Protein AF-A0A507CAF6-F1 (afdb_monomer)

Structure (mmCIF, N/CA/C/O backbone):
data_AF-A0A507CAF6-F1
#
_entry.id   AF-A0A507CAF6-F1
#
loop_
_atom_site.group_PDB
_atom_site.id
_atom_site.type_symbol
_atom_site.label_atom_id
_atom_site.label_alt_id
_atom_site.label_comp_id
_atom_site.label_asym_id
_atom_site.label_entity_id
_atom_site.label_seq_id
_atom_site.pdbx_PDB_ins_code
_atom_site.Cartn_x
_atom_site.Cartn_y
_atom_site.Cartn_z
_atom_site.occupancy
_atom_site.B_iso_or_equiv
_atom_site.auth_seq_id
_atom_site.auth_comp_id
_atom_site.auth_asym_id
_atom_site.auth_atom_id
_atom_site.pdbx_PDB_model_num
ATOM 1 N N . MET A 1 1 ? 10.844 -39.009 -14.059 1.00 40.28 1 MET A N 1
ATOM 2 C CA . MET A 1 1 ? 11.503 -38.303 -12.939 1.00 40.28 1 MET A CA 1
ATOM 3 C C . MET A 1 1 ? 10.416 -37.692 -12.076 1.00 40.28 1 MET A C 1
ATOM 5 O O . MET A 1 1 ? 9.742 -36.776 -12.523 1.00 40.28 1 MET A O 1
ATOM 9 N N . ALA A 1 2 ? 10.172 -38.298 -10.915 1.00 35.31 2 ALA A N 1
ATOM 10 C CA . ALA A 1 2 ? 9.133 -37.914 -9.968 1.00 35.31 2 ALA A CA 1
ATOM 11 C C . ALA A 1 2 ? 9.710 -36.902 -8.969 1.00 35.31 2 ALA A C 1
ATOM 13 O O . ALA A 1 2 ? 10.738 -37.180 -8.356 1.00 35.31 2 ALA A O 1
ATOM 14 N N . ILE A 1 3 ? 9.074 -35.739 -8.824 1.00 44.19 3 ILE A N 1
ATOM 15 C CA . ILE A 1 3 ? 9.414 -34.770 -7.777 1.00 44.19 3 ILE A CA 1
ATOM 16 C C . ILE A 1 3 ? 8.407 -34.972 -6.652 1.00 44.19 3 ILE A C 1
ATOM 18 O O . ILE A 1 3 ? 7.213 -34.723 -6.810 1.00 44.19 3 ILE A O 1
ATOM 22 N N . ASN A 1 4 ? 8.919 -35.508 -5.547 1.00 42.78 4 ASN A N 1
ATOM 23 C CA . ASN A 1 4 ? 8.165 -35.807 -4.348 1.00 42.78 4 ASN A CA 1
ATOM 24 C C . ASN A 1 4 ? 7.773 -34.536 -3.591 1.00 42.78 4 ASN A C 1
ATOM 26 O O . ASN A 1 4 ? 8.526 -33.574 -3.455 1.00 42.78 4 ASN A O 1
ATOM 30 N N . ARG A 1 5 ? 6.546 -34.634 -3.099 1.00 45.38 5 ARG A N 1
ATOM 31 C CA . ARG A 1 5 ? 5.730 -33.749 -2.283 1.00 45.38 5 ARG A CA 1
ATOM 32 C C . ARG A 1 5 ? 6.278 -33.717 -0.849 1.00 45.38 5 ARG A C 1
ATOM 34 O O . ARG A 1 5 ? 6.337 -34.759 -0.206 1.00 45.38 5 ARG A O 1
ATOM 41 N N . LEU A 1 6 ? 6.673 -32.542 -0.358 1.00 42.84 6 LEU A N 1
ATOM 42 C CA . LEU A 1 6 ? 6.903 -32.281 1.068 1.00 42.84 6 LEU A CA 1
ATOM 43 C C . LEU A 1 6 ? 5.745 -31.415 1.574 1.00 42.84 6 LEU A C 1
ATOM 45 O O . LEU A 1 6 ? 5.779 -30.192 1.489 1.00 42.84 6 LEU A O 1
ATOM 49 N N . GLU A 1 7 ? 4.687 -32.079 2.038 1.00 46.19 7 GLU A N 1
ATOM 50 C CA . GLU A 1 7 ? 3.691 -31.487 2.932 1.00 46.19 7 GLU A CA 1
ATOM 51 C C . GLU A 1 7 ? 4.257 -31.580 4.355 1.00 46.19 7 GLU A C 1
ATOM 53 O O . GLU A 1 7 ? 4.262 -32.649 4.959 1.00 46.19 7 GLU A O 1
ATOM 58 N N . GLU A 1 8 ? 4.780 -30.473 4.885 1.00 50.91 8 GLU A N 1
ATOM 59 C CA . GLU A 1 8 ? 5.039 -30.351 6.321 1.00 50.91 8 GLU A CA 1
ATOM 60 C C . GLU A 1 8 ? 3.724 -30.010 7.038 1.00 50.91 8 GLU A C 1
ATOM 62 O O . GLU A 1 8 ? 3.178 -28.912 6.908 1.00 50.91 8 GLU A O 1
ATOM 67 N N . GLU A 1 9 ? 3.211 -30.973 7.807 1.00 42.31 9 GLU A N 1
ATOM 68 C CA . GLU A 1 9 ? 2.102 -30.792 8.744 1.00 42.31 9 GLU A CA 1
ATOM 69 C C . GLU A 1 9 ? 2.456 -29.749 9.816 1.00 42.31 9 GLU A C 1
ATOM 71 O O . GLU A 1 9 ? 3.197 -30.008 10.768 1.00 42.31 9 GLU A O 1
ATOM 76 N N . HIS A 1 10 ? 1.855 -28.565 9.719 1.00 47.62 10 HIS A N 1
ATOM 77 C CA . HIS A 1 10 ? 1.866 -27.581 10.795 1.00 47.62 10 HIS A CA 1
ATOM 78 C C . HIS A 1 10 ? 0.728 -27.881 11.782 1.00 47.62 10 HIS A C 1
ATOM 80 O O . HIS A 1 10 ? -0.410 -27.442 11.627 1.00 47.62 10 HIS A O 1
ATOM 86 N N . LYS A 1 11 ? 1.042 -28.666 12.816 1.00 45.09 11 LYS A N 1
ATOM 87 C CA . LYS A 1 11 ? 0.130 -28.987 13.922 1.00 45.09 11 LYS A CA 1
ATOM 88 C C . LYS A 1 11 ? -0.044 -27.750 14.825 1.00 45.09 11 LYS A C 1
ATOM 90 O O . LYS A 1 11 ? 0.945 -27.299 15.411 1.00 45.09 11 LYS A O 1
ATOM 95 N N . PRO A 1 12 ? -1.253 -27.181 14.996 1.00 40.31 12 PRO A N 1
ATOM 96 C CA . PRO A 1 12 ? -1.435 -26.033 15.877 1.00 40.31 12 PRO A CA 1
ATOM 97 C C . PRO A 1 12 ? -1.251 -26.456 17.340 1.00 40.31 12 PRO A C 1
ATOM 99 O O . PRO A 1 12 ? -1.964 -27.316 17.859 1.00 40.31 12 PRO A O 1
ATOM 102 N N . LYS A 1 13 ? -0.282 -25.835 18.024 1.00 47.97 13 LYS A N 1
ATOM 103 C CA . LYS A 1 13 ? -0.142 -25.917 19.484 1.00 47.97 13 LYS A CA 1
ATOM 104 C C . LYS A 1 13 ? -1.396 -25.325 20.128 1.00 47.97 13 LYS A C 1
ATOM 106 O O . LYS A 1 13 ? -1.677 -24.140 19.962 1.00 47.97 13 LYS A O 1
ATOM 111 N N . ALA A 1 14 ? -2.123 -26.145 20.882 1.00 37.81 14 ALA A N 1
ATOM 112 C CA . ALA A 1 14 ? -3.210 -25.691 21.735 1.00 37.81 14 ALA A CA 1
ATOM 113 C C . ALA A 1 14 ? -2.674 -24.654 22.737 1.00 37.81 14 ALA A C 1
ATOM 115 O O . ALA A 1 14 ? -1.811 -24.959 23.562 1.00 37.81 14 ALA A O 1
ATOM 116 N N . LEU A 1 15 ? -3.167 -23.416 22.642 1.00 40.19 15 LEU A N 1
ATOM 117 C CA . LEU A 1 15 ? -2.910 -22.378 23.633 1.00 40.19 15 LEU A CA 1
ATOM 118 C C . LEU A 1 15 ? -3.769 -22.667 24.866 1.00 40.19 15 LEU A C 1
ATOM 120 O O . LEU A 1 15 ? -4.955 -22.338 24.919 1.00 40.19 15 LEU A O 1
ATOM 124 N N . THR A 1 16 ? -3.159 -23.285 25.871 1.00 41.06 16 THR A N 1
ATOM 125 C CA . THR A 1 16 ? -3.715 -23.370 27.220 1.00 41.06 16 THR A CA 1
ATOM 126 C C . THR A 1 16 ? -3.755 -21.956 27.800 1.00 41.06 16 THR A C 1
ATOM 128 O O . THR A 1 16 ? -2.720 -21.390 28.151 1.00 41.06 16 THR A O 1
ATOM 131 N N . LEU A 1 17 ? -4.940 -21.343 27.851 1.00 38.78 17 LEU A N 1
ATOM 132 C CA . LEU A 1 17 ? -5.122 -20.034 28.479 1.00 38.78 17 LEU A CA 1
ATOM 133 C C . LEU A 1 17 ? -4.801 -20.135 29.981 1.00 38.78 17 LEU A C 1
ATOM 135 O O . LEU A 1 17 ? -5.339 -21.019 30.656 1.00 38.78 17 LEU A O 1
ATOM 139 N N . PRO A 1 18 ? -3.970 -19.237 30.538 1.00 35.50 18 PRO A N 1
ATOM 140 C CA . PRO A 1 18 ? -3.772 -19.178 31.973 1.00 35.50 18 PRO A CA 1
ATOM 141 C C . PRO A 1 18 ? -5.088 -18.766 32.637 1.00 35.50 18 PRO A C 1
ATOM 143 O O . PRO A 1 18 ? -5.685 -17.736 32.320 1.00 35.50 18 PRO A O 1
ATOM 146 N N . ARG A 1 19 ? -5.540 -19.593 33.580 1.00 37.22 19 ARG A N 1
ATOM 147 C CA . ARG A 1 19 ? -6.661 -19.316 34.479 1.00 37.22 19 ARG A CA 1
ATOM 148 C C . ARG A 1 19 ? -6.300 -18.094 35.332 1.00 37.22 19 ARG A C 1
ATOM 150 O O . ARG A 1 19 ? -5.642 -18.235 36.360 1.00 37.22 19 ARG A O 1
ATOM 157 N N . GLN A 1 20 ? -6.696 -16.897 34.897 1.00 37.97 20 GLN A N 1
ATOM 158 C CA . GLN A 1 20 ? -6.547 -15.670 35.682 1.00 37.97 20 GLN A CA 1
ATOM 159 C C . GLN A 1 20 ? -7.410 -15.777 36.945 1.00 37.97 20 GLN A C 1
ATOM 161 O O . GLN A 1 20 ? -8.635 -15.657 36.905 1.00 37.97 20 GLN A O 1
ATOM 166 N N . ARG A 1 21 ? -6.756 -16.032 38.084 1.00 35.97 21 ARG A N 1
ATOM 167 C CA . ARG A 1 21 ? -7.338 -15.795 39.406 1.00 35.97 21 ARG A CA 1
ATOM 168 C C . ARG A 1 21 ? -7.521 -14.288 39.568 1.00 35.97 21 ARG A C 1
ATOM 170 O O . ARG A 1 21 ? -6.547 -13.542 39.584 1.00 35.97 21 ARG A O 1
ATOM 177 N N . TYR A 1 22 ? -8.772 -13.866 39.705 1.00 36.94 22 TYR A N 1
ATOM 178 C CA . TYR A 1 22 ? -9.125 -12.569 40.267 1.00 36.94 22 TYR A CA 1
ATOM 179 C C . TYR A 1 22 ? -8.559 -12.491 41.692 1.00 36.94 22 TYR A C 1
ATOM 181 O O . TYR A 1 22 ? -9.096 -13.120 42.599 1.00 36.94 22 TYR A O 1
ATOM 189 N N . ASN A 1 23 ? -7.480 -11.732 41.889 1.00 38.50 23 ASN A N 1
ATOM 190 C CA . ASN A 1 23 ? -7.088 -11.270 43.217 1.00 38.50 23 ASN A CA 1
ATOM 191 C C . ASN A 1 23 ? -7.717 -9.896 43.434 1.00 38.50 23 ASN A C 1
ATOM 193 O O . ASN A 1 23 ? -7.299 -8.896 42.851 1.00 38.50 23 ASN A O 1
ATOM 197 N N . ALA A 1 24 ? -8.763 -9.875 44.254 1.00 37.88 24 ALA A N 1
ATOM 198 C CA . ALA A 1 24 ? -9.327 -8.659 44.799 1.00 37.88 24 ALA A CA 1
ATOM 199 C C . ALA A 1 24 ? -8.454 -8.177 45.968 1.00 37.88 24 ALA A C 1
ATOM 201 O O . ALA A 1 24 ? -8.233 -8.917 46.920 1.00 37.88 24 ALA A O 1
ATOM 202 N N . GLY A 1 25 ? -8.020 -6.918 45.895 1.00 38.62 25 GLY A N 1
ATOM 203 C CA . GLY A 1 25 ? -7.546 -6.140 47.039 1.00 38.62 25 GLY A CA 1
ATOM 204 C C . GLY A 1 25 ? -6.039 -6.189 47.299 1.00 38.62 25 GLY A C 1
ATOM 205 O O . GLY A 1 25 ? -5.490 -7.220 47.654 1.00 38.62 25 GLY A O 1
ATOM 206 N N . GLN A 1 26 ? -5.381 -5.033 47.224 1.00 32.97 26 GLN A N 1
ATOM 207 C CA . GLN A 1 26 ? -5.075 -4.237 48.418 1.00 32.97 26 GLN A CA 1
ATOM 208 C C . GLN A 1 26 ? -4.394 -2.925 48.005 1.00 32.97 26 GLN A C 1
ATOM 210 O O . GLN A 1 26 ? -3.435 -2.904 47.239 1.00 32.97 26 GLN A O 1
ATOM 215 N N . ASN A 1 27 ? -4.946 -1.825 48.515 1.00 44.44 27 ASN A N 1
ATOM 216 C CA . ASN A 1 27 ? -4.329 -0.508 48.516 1.00 44.44 27 ASN A CA 1
ATOM 217 C C . ASN A 1 27 ? -3.133 -0.519 49.474 1.00 44.44 27 ASN A C 1
ATOM 219 O O . ASN A 1 27 ? -3.275 -0.958 50.615 1.00 44.44 27 ASN A O 1
ATOM 223 N N . SER A 1 28 ? -2.006 0.050 49.061 1.00 43.22 28 SER A N 1
ATOM 224 C CA . SER A 1 28 ? -0.960 0.501 49.976 1.00 43.22 28 SER A CA 1
ATOM 225 C C . SER A 1 28 ? -0.222 1.707 49.400 1.00 43.22 28 SER A C 1
ATOM 227 O O . SER A 1 28 ? -0.226 1.979 48.201 1.00 43.22 28 SER A O 1
ATOM 229 N N . ALA A 1 29 ? 0.269 2.494 50.346 1.00 38.19 29 ALA A N 1
ATOM 230 C CA . ALA A 1 29 ? 0.518 3.916 50.297 1.00 38.19 29 ALA A CA 1
ATOM 231 C C . ALA A 1 29 ? 1.797 4.351 49.557 1.00 38.19 29 ALA A C 1
ATOM 233 O O . ALA A 1 29 ? 2.719 3.580 49.316 1.00 38.19 29 ALA A O 1
ATOM 234 N N . SER A 1 30 ? 1.782 5.651 49.257 1.00 44.28 30 SER A N 1
ATOM 235 C CA . SER A 1 30 ? 2.864 6.601 48.975 1.00 44.28 30 SER A CA 1
ATOM 236 C C . SER A 1 30 ? 4.301 6.215 49.349 1.00 44.28 30 SER A C 1
ATOM 238 O O . SER A 1 30 ? 4.571 5.901 50.506 1.00 44.28 30 SER A O 1
ATOM 240 N N . VAL A 1 31 ? 5.233 6.485 48.427 1.00 48.91 31 VAL A N 1
ATOM 241 C CA . VAL A 1 31 ? 6.562 7.031 48.749 1.00 48.91 31 VAL A CA 1
ATOM 242 C C . VAL A 1 31 ? 6.913 8.095 47.702 1.00 48.91 31 VAL A C 1
ATOM 244 O O . VAL A 1 31 ? 7.002 7.799 46.511 1.00 48.91 31 VAL A O 1
ATOM 247 N N . ASP A 1 32 ? 7.077 9.332 48.169 1.00 45.44 32 ASP A N 1
ATOM 248 C CA . ASP A 1 32 ? 7.644 10.460 47.430 1.00 45.44 32 ASP A CA 1
ATOM 249 C C . ASP A 1 32 ? 9.165 10.312 47.291 1.00 45.44 32 ASP A C 1
ATOM 251 O O . ASP A 1 32 ? 9.845 9.879 48.223 1.00 45.44 32 ASP A O 1
ATOM 255 N N . SER A 1 33 ? 9.729 10.761 46.167 1.00 40.44 33 SER A N 1
ATOM 256 C CA . SER A 1 33 ? 11.111 11.257 46.128 1.00 40.44 33 SER A CA 1
ATOM 257 C C . SER A 1 33 ? 11.333 12.249 44.976 1.00 40.44 33 SER A C 1
ATOM 259 O O . SER A 1 33 ? 10.845 12.010 43.869 1.00 40.44 33 SER A O 1
ATOM 261 N N . PRO A 1 34 ? 12.058 13.363 45.215 1.00 57.31 34 PRO A N 1
ATOM 262 C CA . PRO A 1 34 ? 12.269 14.440 44.252 1.00 57.31 34 PRO A CA 1
ATOM 263 C C . PRO A 1 34 ? 13.655 14.371 43.598 1.00 57.31 34 PRO A C 1
ATOM 265 O O . PRO A 1 34 ? 14.621 13.994 44.252 1.00 57.31 34 PRO A O 1
ATOM 268 N N . THR A 1 35 ? 13.770 14.790 42.332 1.00 37.88 35 THR A N 1
ATOM 269 C CA . THR A 1 35 ? 15.001 15.219 41.605 1.00 37.88 35 THR A CA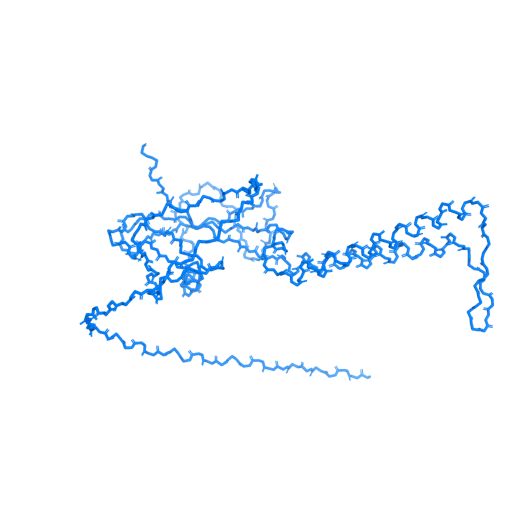 1
ATOM 270 C C . THR A 1 35 ? 14.644 15.314 40.110 1.00 37.88 35 THR A C 1
ATOM 272 O O . THR A 1 35 ? 13.840 14.526 39.636 1.00 37.88 35 THR A O 1
ATOM 275 N N . THR A 1 36 ? 15.107 16.214 39.245 1.00 41.34 36 THR A N 1
ATOM 276 C CA . THR A 1 36 ? 15.933 17.428 39.291 1.00 41.34 36 THR A CA 1
ATOM 277 C C . THR A 1 36 ? 15.629 18.175 37.981 1.00 41.34 36 THR A C 1
ATOM 279 O O . THR A 1 36 ? 15.275 17.571 36.968 1.00 41.34 36 THR A O 1
ATOM 282 N N . LYS A 1 37 ? 15.743 19.506 37.989 1.00 47.84 37 LYS A N 1
ATOM 283 C CA . LYS A 1 37 ? 15.560 20.365 36.807 1.00 47.84 37 LYS A CA 1
ATOM 284 C C . LYS A 1 37 ? 16.697 20.136 35.806 1.00 47.84 37 LYS A C 1
ATOM 286 O O . LYS A 1 37 ? 17.856 20.197 36.199 1.00 47.84 37 LYS A O 1
ATOM 291 N N . SER A 1 38 ? 16.373 20.041 34.519 1.00 47.16 38 SER A N 1
ATOM 292 C CA . SER A 1 38 ? 17.281 20.475 33.455 1.00 47.16 38 SER A CA 1
ATOM 293 C C . SER A 1 38 ? 16.475 21.126 32.332 1.00 47.16 38 SER A C 1
ATOM 295 O O . SER A 1 38 ? 15.604 20.504 31.727 1.00 47.16 38 SER A O 1
ATOM 297 N N . LYS A 1 39 ? 16.705 22.427 32.131 1.00 55.09 39 LYS A N 1
ATOM 298 C CA . LYS A 1 39 ? 16.151 23.221 31.030 1.00 55.09 39 LYS A CA 1
ATOM 299 C C . LYS A 1 39 ? 17.155 23.175 29.882 1.00 55.09 39 LYS A C 1
ATOM 301 O O . LYS A 1 39 ? 18.251 23.707 30.021 1.00 55.09 39 LYS A O 1
ATOM 306 N N . THR A 1 40 ? 16.749 22.641 28.738 1.00 48.38 40 THR A N 1
ATOM 307 C CA . THR A 1 40 ? 17.429 22.879 27.462 1.00 48.38 40 THR A CA 1
ATOM 308 C C . THR A 1 40 ? 16.376 23.374 26.486 1.00 48.38 40 THR A C 1
ATOM 310 O O . THR A 1 40 ? 15.469 22.642 26.100 1.00 48.38 40 THR A O 1
ATOM 313 N N . ALA A 1 41 ? 16.439 24.668 26.177 1.00 52.22 41 ALA A N 1
ATOM 314 C CA . ALA A 1 41 ? 15.599 25.295 25.174 1.00 52.22 41 ALA A CA 1
ATOM 315 C C . ALA A 1 41 ? 16.195 24.994 23.795 1.00 52.22 41 ALA A C 1
ATOM 317 O O . ALA A 1 41 ? 17.311 25.415 23.497 1.00 52.22 41 ALA A O 1
ATOM 318 N N . THR A 1 42 ? 15.450 24.277 22.959 1.00 44.47 42 THR A N 1
ATOM 319 C CA . THR A 1 42 ? 15.755 24.122 21.536 1.00 44.47 42 THR A CA 1
ATOM 320 C C . THR A 1 42 ? 14.559 24.634 20.750 1.00 44.47 42 THR A C 1
ATOM 322 O O . THR A 1 42 ? 13.469 24.068 20.789 1.00 44.47 42 THR A O 1
ATOM 325 N N . LEU A 1 43 ? 14.778 25.772 20.098 1.00 62.69 43 LEU A N 1
ATOM 326 C CA . LEU A 1 43 ? 13.863 26.446 19.191 1.00 62.69 43 LEU A CA 1
ATOM 327 C C . LEU A 1 43 ? 13.844 25.660 17.870 1.00 62.69 43 LEU A C 1
ATOM 329 O O . LEU A 1 43 ? 14.883 25.542 17.224 1.00 62.69 43 LEU A O 1
ATOM 333 N N . ALA A 1 44 ? 12.693 25.117 17.466 1.00 47.19 44 ALA A N 1
ATOM 334 C CA . ALA A 1 44 ? 12.544 24.469 16.166 1.00 47.19 44 ALA A CA 1
ATOM 335 C C . ALA A 1 44 ? 11.235 24.867 15.477 1.00 47.19 44 ALA A C 1
ATOM 337 O O . ALA A 1 44 ? 10.168 24.956 16.084 1.00 47.19 44 ALA A O 1
ATOM 338 N N . HIS A 1 45 ? 11.396 25.128 14.183 1.00 44.34 45 HIS A N 1
ATOM 339 C CA . HIS A 1 45 ? 10.426 25.584 13.204 1.00 44.34 45 HIS A CA 1
ATOM 340 C C . HIS A 1 45 ? 9.145 24.741 13.148 1.00 44.34 45 HIS A C 1
ATOM 342 O O . HIS A 1 45 ? 9.165 23.514 13.090 1.00 44.34 45 HIS A O 1
ATOM 348 N N . LYS A 1 46 ? 8.023 25.459 13.083 1.00 49.47 46 LYS A N 1
ATOM 349 C CA . LYS A 1 46 ? 6.656 24.960 12.950 1.00 49.47 46 LYS A CA 1
ATOM 350 C C . LYS A 1 46 ? 6.386 24.607 11.480 1.00 49.47 46 LYS A C 1
ATOM 352 O O . LYS A 1 46 ? 6.075 25.494 10.691 1.00 49.47 46 LYS A O 1
ATOM 357 N N . LEU A 1 47 ? 6.519 23.331 11.111 1.00 47.50 47 LEU A N 1
ATOM 358 C CA . LEU A 1 47 ? 6.009 22.792 9.846 1.00 47.50 47 LEU A CA 1
ATOM 359 C C . LEU A 1 47 ? 4.749 21.967 10.148 1.00 47.50 47 LEU A C 1
ATOM 361 O O . LEU A 1 47 ? 4.792 20.949 10.836 1.00 47.50 47 LEU A O 1
ATOM 365 N N . SER A 1 48 ? 3.615 22.489 9.693 1.00 43.44 48 SER A N 1
ATOM 366 C CA . SER A 1 48 ? 2.254 21.994 9.903 1.00 43.44 48 SER A CA 1
ATOM 367 C C . SER A 1 48 ? 2.080 20.558 9.404 1.00 43.44 48 SER A C 1
ATOM 369 O O . SER A 1 48 ? 2.117 20.306 8.201 1.00 43.44 48 SER A O 1
ATOM 371 N N . THR A 1 49 ? 1.883 19.635 10.345 1.00 39.16 49 THR A N 1
ATOM 372 C CA . THR A 1 49 ? 1.481 18.246 10.100 1.00 39.16 49 THR A CA 1
ATOM 373 C C . THR A 1 49 ? -0.022 18.156 10.356 1.00 39.16 49 THR A C 1
ATOM 375 O O . THR A 1 49 ? -0.467 18.622 11.402 1.00 39.16 49 THR A O 1
ATOM 378 N N . ASP A 1 50 ? -0.784 17.600 9.411 1.00 37.03 50 ASP A N 1
ATOM 379 C CA . ASP A 1 50 ? -2.226 17.341 9.529 1.00 37.03 50 ASP A CA 1
ATOM 380 C C . ASP A 1 50 ? -2.542 16.604 10.844 1.00 37.03 50 ASP A C 1
ATOM 382 O O . ASP A 1 50 ? -2.225 15.421 11.019 1.00 37.03 50 ASP A O 1
ATOM 386 N N . GLU A 1 51 ? -3.147 17.321 11.791 1.00 37.00 51 GLU A N 1
ATOM 387 C CA . GLU A 1 51 ? -3.534 16.798 13.096 1.00 37.00 51 GLU A CA 1
ATOM 388 C C . GLU A 1 51 ? -4.789 15.926 12.949 1.00 37.00 51 GLU A C 1
ATOM 390 O O . GLU A 1 51 ? -5.921 16.402 12.872 1.00 37.00 51 GLU A O 1
ATOM 395 N N . SER A 1 52 ? -4.589 14.605 12.935 1.00 43.16 52 SER A N 1
ATOM 396 C CA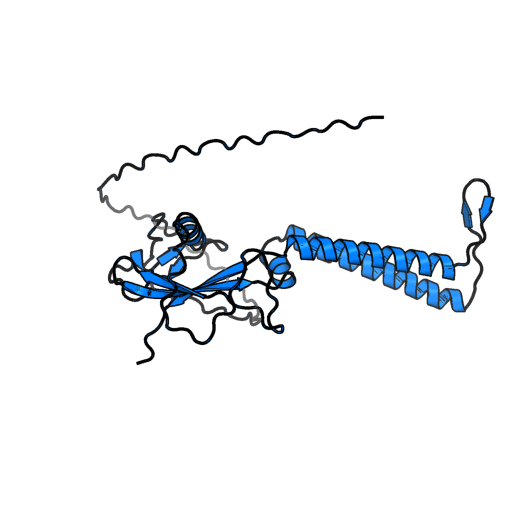 . SER A 1 52 ? -5.627 13.648 13.337 1.00 43.16 52 SER A CA 1
ATOM 397 C C . SER A 1 52 ? -6.199 14.096 14.688 1.00 43.16 52 SER A C 1
ATOM 399 O O . SER A 1 52 ? -5.391 14.412 15.559 1.00 43.16 52 SER A O 1
ATOM 401 N N . PRO A 1 53 ? -7.531 14.084 14.905 1.00 47.00 53 PRO A N 1
ATOM 402 C CA . PRO A 1 53 ? -8.163 14.672 16.084 1.00 47.00 53 PRO A CA 1
ATOM 403 C C . PRO A 1 53 ? -7.524 14.127 17.359 1.00 47.00 53 PRO A C 1
ATOM 405 O O . PRO A 1 53 ? -7.722 12.970 17.741 1.00 47.00 53 PRO A O 1
ATOM 408 N N . THR A 1 54 ? -6.698 14.968 17.971 1.00 46.56 54 THR A N 1
ATOM 409 C CA . THR A 1 54 ? -5.986 14.695 19.208 1.00 46.56 54 THR A CA 1
ATOM 410 C C . THR A 1 54 ? -7.053 14.553 20.279 1.00 46.56 54 THR A C 1
ATOM 412 O O . THR A 1 54 ? -7.822 15.481 20.533 1.00 46.56 54 THR A O 1
ATOM 415 N N . SER A 1 55 ? -7.166 13.355 20.853 1.00 49.16 55 SER A N 1
ATOM 416 C CA . SER A 1 55 ? -8.082 13.084 21.958 1.00 49.16 55 SER A CA 1
ATOM 417 C C . SER A 1 55 ? -7.913 14.170 23.027 1.00 49.16 55 SER A C 1
ATOM 419 O O . SER A 1 55 ? -6.767 14.446 23.397 1.00 49.16 55 SER A O 1
ATOM 421 N N . PRO A 1 56 ? -8.996 14.796 23.526 1.00 50.06 56 PRO A N 1
ATOM 422 C CA . PRO A 1 56 ? -8.882 15.812 24.563 1.00 50.06 56 PRO A CA 1
ATOM 423 C C . PRO A 1 56 ? -8.099 15.227 25.738 1.00 50.06 56 PRO A C 1
ATOM 425 O O . PRO A 1 56 ? -8.380 14.105 26.163 1.00 50.06 56 PRO A O 1
ATOM 428 N N . ALA A 1 57 ? -7.101 15.968 26.224 1.00 48.81 57 ALA A N 1
ATOM 429 C CA . ALA A 1 57 ? -6.272 15.602 27.366 1.00 48.81 57 ALA A CA 1
ATOM 430 C C . ALA A 1 57 ? -7.134 15.564 28.639 1.00 48.81 57 ALA A C 1
ATOM 432 O O . ALA A 1 57 ? -7.167 16.496 29.440 1.00 48.81 57 ALA A O 1
ATOM 433 N N . VAL A 1 58 ? -7.909 14.494 28.799 1.00 53.16 58 VAL A N 1
ATOM 434 C CA . VAL A 1 58 ? -8.661 14.224 30.015 1.00 53.16 58 VAL A CA 1
ATOM 435 C C . VAL A 1 58 ? -7.634 13.745 31.034 1.00 53.16 58 VAL A C 1
ATOM 437 O O . VAL A 1 58 ? -7.125 12.634 30.943 1.00 53.16 58 VAL A O 1
ATOM 440 N N . ASN A 1 59 ? -7.325 14.592 32.015 1.00 56.44 59 ASN A N 1
ATOM 441 C CA . ASN A 1 59 ? -6.348 14.356 33.090 1.00 56.44 59 ASN A CA 1
ATOM 442 C C . ASN A 1 59 ? -6.677 13.165 34.028 1.00 56.44 59 ASN A C 1
ATOM 444 O O . ASN A 1 59 ? -6.060 13.008 35.080 1.00 56.44 59 ASN A O 1
ATOM 448 N N . GLY A 1 60 ? -7.625 12.301 33.662 1.00 64.19 60 GLY A N 1
ATOM 449 C CA . GLY A 1 60 ? -7.857 11.005 34.286 1.00 64.19 60 GLY A CA 1
ATOM 450 C C . GLY A 1 60 ? -7.272 9.912 33.401 1.00 64.19 60 GLY A C 1
ATOM 451 O O . GLY A 1 60 ? -7.770 9.687 32.305 1.00 64.19 60 GLY A O 1
ATOM 452 N N . LYS A 1 61 ? -6.220 9.233 33.875 1.00 71.06 61 LYS A N 1
ATOM 453 C CA . LYS A 1 61 ? -5.582 8.103 33.177 1.00 71.06 61 LYS A CA 1
ATOM 454 C C . LYS A 1 61 ? -6.586 6.955 33.011 1.00 71.06 61 LYS A C 1
ATOM 456 O O . LYS A 1 61 ? -6.664 6.092 33.889 1.00 71.06 61 LYS A O 1
ATOM 461 N N . SER A 1 62 ? -7.346 6.960 31.923 1.00 84.25 62 SER A N 1
ATOM 462 C CA . SER A 1 62 ? -8.220 5.856 31.542 1.00 84.25 62 SER A CA 1
ATOM 463 C C . SER A 1 62 ? -7.406 4.585 31.336 1.00 84.25 62 SER A C 1
ATOM 465 O O . SER A 1 62 ? -6.296 4.633 30.802 1.00 84.25 62 SER A O 1
ATOM 467 N N . ARG A 1 63 ? -7.942 3.448 31.778 1.00 92.75 63 ARG A N 1
ATOM 468 C CA . ARG A 1 63 ? -7.346 2.127 31.534 1.00 92.75 63 ARG A CA 1
ATOM 469 C C . ARG A 1 63 ? -8.113 1.413 30.436 1.00 92.75 63 ARG A C 1
ATOM 471 O O . ARG A 1 63 ? -9.307 1.640 30.276 1.00 92.75 63 ARG A O 1
ATOM 478 N N . CYS A 1 64 ? -7.446 0.520 29.718 1.00 93.12 64 CYS A N 1
ATOM 479 C CA . CYS A 1 64 ? -8.137 -0.420 28.849 1.00 93.12 64 CYS A CA 1
ATOM 480 C C . CYS A 1 64 ? -8.958 -1.395 29.695 1.00 93.12 64 CYS A C 1
ATOM 482 O O . CYS A 1 64 ? -8.397 -2.078 30.547 1.00 93.12 64 CYS A O 1
ATOM 484 N N . TRP A 1 65 ? -10.262 -1.517 29.455 1.00 93.38 65 TRP A N 1
ATOM 485 C CA . TRP A 1 65 ? -11.103 -2.424 30.251 1.00 93.38 65 TRP A CA 1
ATOM 486 C C . TRP A 1 65 ? -10.833 -3.921 30.014 1.00 93.38 65 TRP A C 1
ATOM 488 O O . TRP A 1 65 ? -11.301 -4.749 30.792 1.00 93.38 65 TRP A O 1
ATOM 498 N N . ILE A 1 66 ? -10.090 -4.280 28.958 1.00 93.00 66 ILE A N 1
ATOM 499 C CA . ILE A 1 66 ? -9.744 -5.676 28.645 1.00 93.00 66 ILE A CA 1
ATOM 500 C C . ILE A 1 66 ? -8.465 -6.101 29.376 1.00 93.00 66 ILE A C 1
ATOM 502 O O . ILE A 1 66 ? -8.470 -7.111 30.074 1.00 93.00 66 ILE A O 1
ATOM 506 N N . CYS A 1 67 ? -7.368 -5.351 29.224 1.00 94.31 67 CYS A N 1
ATOM 507 C CA . CYS A 1 67 ? -6.070 -5.704 29.817 1.00 94.31 67 CYS A CA 1
ATOM 508 C C . CYS A 1 67 ? -5.734 -4.929 31.102 1.00 94.31 67 CYS A C 1
ATOM 510 O O . CYS A 1 67 ? -4.752 -5.252 31.760 1.00 94.31 67 CYS A O 1
ATOM 512 N N . TRP A 1 68 ? -6.532 -3.922 31.473 1.00 93.31 68 TRP A N 1
ATOM 513 C CA . TRP A 1 68 ? -6.333 -3.032 32.629 1.00 93.31 68 TRP A CA 1
ATOM 514 C C . TRP A 1 68 ? -5.061 -2.170 32.600 1.00 93.31 68 TRP A C 1
ATOM 516 O O . TRP A 1 68 ? -4.748 -1.484 33.580 1.00 93.31 68 TRP A O 1
ATOM 526 N N . GLU A 1 69 ? -4.358 -2.127 31.468 1.00 92.88 69 GLU A N 1
ATOM 527 C CA . GLU A 1 69 ? -3.164 -1.307 31.275 1.00 92.88 69 GLU A CA 1
ATOM 528 C C . GLU A 1 69 ? -3.515 0.147 30.920 1.00 92.88 69 GLU A C 1
ATOM 530 O O . GLU A 1 69 ? -4.520 0.439 30.267 1.00 92.88 69 GLU A O 1
ATOM 535 N N . LYS A 1 70 ? -2.660 1.076 31.366 1.00 89.69 70 LYS A N 1
ATOM 536 C CA . LYS A 1 70 ? -2.754 2.527 31.093 1.00 89.69 70 LYS A CA 1
ATOM 537 C C . LYS A 1 70 ? -1.855 2.985 29.950 1.00 89.69 70 LYS A C 1
ATOM 539 O O . LYS A 1 70 ? -1.931 4.137 29.540 1.00 89.69 70 LYS A O 1
ATOM 544 N N . GLN A 1 71 ? -0.922 2.138 29.533 1.00 85.75 71 GLN A N 1
ATOM 545 C CA . GLN A 1 71 ? 0.129 2.543 28.620 1.00 85.75 71 GLN A CA 1
ATOM 546 C C . GLN A 1 71 ? -0.426 2.577 27.198 1.00 85.75 71 GLN A C 1
ATOM 548 O O . GLN A 1 71 ? -0.908 1.571 26.682 1.00 85.75 71 GLN A O 1
ATOM 553 N N . GLU A 1 72 ? -0.371 3.744 26.567 1.00 86.75 72 GLU A N 1
ATOM 554 C CA . GLU A 1 72 ? -0.581 3.868 25.130 1.00 86.75 72 GLU A CA 1
ATOM 555 C C . GLU A 1 72 ? 0.760 3.684 24.431 1.00 86.75 72 GLU A C 1
ATOM 557 O O . GLU A 1 72 ? 1.768 4.283 24.813 1.00 86.75 72 GLU A O 1
ATOM 562 N N . SER A 1 73 ? 0.778 2.852 23.396 1.00 86.44 73 SER A N 1
ATOM 563 C CA . SER A 1 73 ? 1.907 2.800 22.470 1.00 86.44 73 SER A CA 1
ATOM 564 C C . SER A 1 73 ? 1.527 3.502 21.170 1.00 86.44 73 SER A C 1
ATOM 566 O O . SER A 1 73 ? 0.349 3.679 20.860 1.00 86.44 73 SER A O 1
ATOM 568 N N . SER A 1 74 ? 2.522 3.881 20.367 1.00 83.06 74 SER A N 1
ATOM 569 C CA . SER A 1 74 ? 2.277 4.494 19.055 1.00 83.06 74 SER A CA 1
ATOM 570 C C . SER A 1 74 ? 1.426 3.610 18.135 1.00 83.06 74 SER A C 1
ATOM 572 O O . SER A 1 74 ? 0.681 4.146 17.314 1.00 83.06 74 SER A O 1
ATOM 574 N N . LYS A 1 75 ? 1.514 2.282 18.306 1.00 80.81 75 LYS A N 1
ATOM 575 C CA . LYS A 1 75 ? 0.758 1.270 17.556 1.00 80.81 75 LYS A CA 1
ATOM 576 C C . LYS A 1 75 ? -0.583 0.913 18.202 1.00 80.81 75 LYS A C 1
ATOM 578 O O . LYS A 1 75 ? -1.546 0.681 17.485 1.00 80.81 75 LYS A O 1
ATOM 583 N N . ASN A 1 76 ? -0.656 0.918 19.531 1.00 86.25 76 ASN A N 1
ATOM 584 C CA . ASN A 1 76 ? -1.826 0.480 20.286 1.00 86.25 76 ASN A CA 1
ATOM 585 C C . ASN A 1 76 ? -2.334 1.614 21.189 1.00 86.25 76 ASN A C 1
ATOM 587 O O . ASN A 1 76 ? -1.933 1.743 22.351 1.00 86.25 76 ASN A O 1
ATOM 591 N N . ARG A 1 77 ? -3.178 2.474 20.613 1.00 88.81 77 ARG A N 1
ATOM 592 C CA . ARG A 1 77 ? -3.782 3.630 21.292 1.00 88.81 77 ARG A CA 1
ATOM 593 C C . ARG A 1 77 ? -5.090 3.236 21.978 1.00 88.81 77 ARG A C 1
ATOM 595 O O . ARG A 1 77 ? -5.779 2.320 21.519 1.00 88.81 77 ARG A O 1
ATOM 602 N N . LEU A 1 78 ? -5.440 3.938 23.055 1.00 91.69 78 LEU A N 1
ATOM 603 C CA . LEU A 1 78 ? -6.752 3.807 23.687 1.00 91.69 78 LEU A CA 1
ATOM 604 C C . LEU A 1 78 ? -7.792 4.521 22.821 1.00 91.69 78 LEU A C 1
ATOM 606 O O . LEU A 1 78 ? -7.676 5.705 22.513 1.00 91.69 78 LEU A O 1
ATOM 610 N N . ILE A 1 79 ? -8.829 3.790 22.434 1.00 89.12 79 ILE A N 1
ATOM 611 C CA . ILE A 1 79 ? -9.983 4.319 21.720 1.00 89.12 79 ILE A CA 1
ATOM 612 C C . ILE A 1 79 ? -11.205 4.295 22.630 1.00 89.12 79 ILE A C 1
ATOM 614 O O . ILE A 1 79 ? -11.382 3.393 23.454 1.00 89.12 79 ILE A O 1
ATOM 618 N N . LYS A 1 80 ? -12.066 5.299 22.476 1.00 87.69 80 LYS A N 1
ATOM 619 C 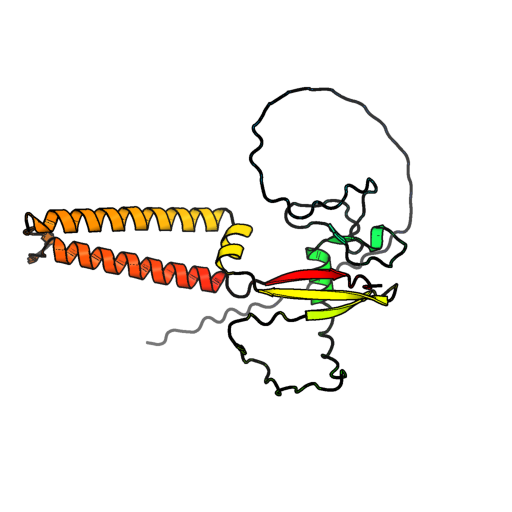CA . LYS A 1 80 ? -13.324 5.378 23.212 1.00 87.69 80 LYS A CA 1
ATOM 620 C C . LYS A 1 80 ? -14.398 4.568 22.481 1.00 87.69 80 LYS A C 1
ATOM 622 O O . LYS A 1 80 ? -14.785 4.933 21.375 1.00 87.69 80 LYS A O 1
ATOM 627 N N . VAL A 1 81 ? -14.880 3.484 23.084 1.00 85.44 81 VAL A N 1
ATOM 628 C CA . VAL A 1 81 ? -15.869 2.571 22.470 1.00 85.44 81 VAL A CA 1
ATOM 629 C C . VAL A 1 81 ? -17.297 2.944 22.836 1.00 85.44 81 VAL A C 1
ATOM 631 O O . VAL A 1 81 ? -18.205 2.786 22.029 1.00 85.44 81 VAL A O 1
ATOM 634 N N . CYS A 1 82 ? -17.503 3.420 24.064 1.00 83.69 82 CYS A N 1
ATOM 635 C CA . CYS A 1 82 ? -18.830 3.660 24.609 1.00 83.69 82 CYS A CA 1
ATOM 636 C C . CYS A 1 82 ? -18.949 5.083 25.156 1.00 83.69 82 CYS A C 1
ATOM 638 O O . CYS A 1 82 ? -18.092 5.547 25.920 1.00 83.69 82 CYS A O 1
ATOM 640 N N . ASN A 1 83 ? -20.032 5.772 24.793 1.00 82.38 83 ASN A N 1
ATOM 641 C CA . ASN A 1 83 ? -20.346 7.084 25.346 1.00 82.38 83 ASN A CA 1
ATOM 642 C C . ASN A 1 83 ? -21.262 6.965 26.569 1.00 82.38 83 ASN A C 1
ATOM 644 O O . ASN A 1 83 ? -21.021 7.675 27.554 1.00 82.38 83 ASN A O 1
ATOM 648 N N . GLY A 1 84 ? -22.221 6.032 26.534 1.00 82.75 84 GLY A N 1
ATOM 649 C CA . GLY A 1 84 ? -23.252 5.850 27.560 1.00 82.75 84 GLY A CA 1
ATOM 650 C C . GLY A 1 84 ? -22.804 5.245 28.897 1.00 82.75 84 GLY A C 1
ATOM 651 O O . GLY A 1 84 ? -23.439 5.508 29.916 1.00 82.75 84 GLY A O 1
ATOM 652 N N . CYS A 1 85 ? -21.714 4.470 28.957 1.00 86.00 85 CYS A N 1
ATOM 653 C CA . CYS A 1 85 ? -21.244 3.893 30.226 1.00 86.00 85 CYS A CA 1
ATOM 654 C C . CYS A 1 85 ? -20.937 4.992 31.258 1.00 86.00 85 CYS A C 1
ATOM 656 O O . CYS A 1 85 ? -20.357 6.019 30.916 1.00 86.00 85 CYS A O 1
ATOM 658 N N . LYS A 1 86 ? -21.286 4.793 32.535 1.00 88.19 86 LYS A N 1
ATOM 659 C CA . LYS A 1 86 ? -20.958 5.760 33.601 1.00 88.19 86 LYS A CA 1
ATOM 660 C C . LYS A 1 86 ? -19.492 5.653 34.036 1.00 88.19 86 LYS A C 1
ATOM 662 O O . LYS A 1 86 ? -18.836 6.673 34.225 1.00 88.19 86 LYS A O 1
ATOM 667 N N . ASP A 1 87 ? -18.974 4.429 34.122 1.00 87.00 87 ASP A N 1
ATOM 668 C CA . ASP A 1 87 ? -17.590 4.156 34.517 1.00 87.00 87 ASP A CA 1
ATOM 669 C C . ASP A 1 87 ? -16.610 4.596 33.425 1.00 87.00 87 ASP A C 1
ATOM 671 O O . ASP A 1 87 ? -16.718 4.166 32.275 1.00 87.00 87 ASP A O 1
ATOM 675 N N . VAL A 1 88 ? -15.639 5.441 33.792 1.00 87.25 88 VAL A N 1
ATOM 676 C CA . VAL A 1 88 ? -14.651 6.003 32.856 1.00 87.25 88 VAL A CA 1
ATOM 677 C C . VAL A 1 88 ? -13.779 4.908 32.248 1.00 87.25 88 VAL A C 1
ATOM 679 O O . VAL A 1 88 ? -13.617 4.892 31.034 1.00 87.25 88 VAL A O 1
ATOM 682 N N . ASP A 1 89 ? -13.286 3.961 33.048 1.00 86.69 89 ASP A N 1
ATOM 683 C CA . ASP A 1 89 ? -12.392 2.893 32.573 1.00 86.69 89 ASP A CA 1
ATOM 684 C C . ASP A 1 89 ? -13.056 1.968 31.540 1.00 86.69 89 ASP A C 1
ATOM 686 O O . ASP A 1 89 ? -12.395 1.449 30.651 1.00 86.69 89 ASP A O 1
ATOM 690 N N . LEU A 1 90 ? -14.383 1.821 31.571 1.00 87.31 90 LEU A N 1
ATOM 691 C CA . LEU A 1 90 ? -15.111 0.998 30.594 1.00 87.31 90 LEU A CA 1
ATOM 692 C C . LEU A 1 90 ? -15.308 1.680 29.245 1.00 87.31 90 LEU A C 1
ATOM 694 O O . LEU A 1 90 ? -15.705 1.031 28.277 1.00 87.31 90 LEU A O 1
ATOM 698 N N . LYS A 1 91 ? -15.080 2.993 29.169 1.00 90.12 91 LYS A N 1
ATOM 699 C CA . LYS A 1 91 ? -15.214 3.722 27.908 1.00 90.12 91 LYS A CA 1
ATOM 700 C C . LYS A 1 91 ? -14.034 3.465 26.990 1.00 90.12 91 LYS A C 1
ATOM 702 O O . LYS A 1 91 ? -14.196 3.646 25.788 1.00 90.12 91 LYS A O 1
ATOM 707 N N . TRP A 1 92 ? -12.887 3.062 27.531 1.00 90.94 92 TRP A N 1
ATOM 708 C CA . TRP A 1 92 ? -11.620 3.050 26.813 1.00 90.94 92 TRP A CA 1
ATOM 709 C C . TRP A 1 92 ? -11.074 1.640 26.650 1.00 90.94 92 TRP A C 1
ATOM 711 O O . TRP A 1 92 ? -11.039 0.847 27.588 1.00 90.94 92 TRP A O 1
ATOM 721 N N . VAL A 1 93 ? -10.628 1.322 25.442 1.00 93.25 93 VAL A N 1
ATOM 722 C CA . VAL A 1 93 ? -10.006 0.037 25.125 1.00 93.25 93 VAL A CA 1
ATOM 723 C C . VAL A 1 93 ? -8.858 0.257 24.159 1.00 93.25 93 VAL A C 1
ATOM 725 O O . VAL A 1 93 ? -8.910 1.145 23.314 1.00 93.25 93 VAL A O 1
ATOM 728 N N . HIS A 1 94 ? -7.823 -0.559 24.259 1.00 93.88 94 HIS A N 1
ATOM 729 C CA . HIS A 1 94 ? -6.792 -0.639 23.233 1.00 93.88 94 HIS A CA 1
ATOM 730 C C . HIS A 1 94 ? -7.363 -1.204 21.929 1.00 93.88 94 HIS A C 1
ATOM 732 O O . HIS A 1 94 ? -8.130 -2.171 21.969 1.00 93.88 94 HIS A O 1
ATOM 738 N N . GLN A 1 95 ? -6.967 -0.632 20.789 1.00 87.31 95 GLN A N 1
ATOM 739 C CA . GLN A 1 95 ? -7.392 -1.089 19.459 1.00 87.31 95 GLN A CA 1
ATOM 740 C C . GLN A 1 95 ? -7.125 -2.594 19.260 1.00 87.31 95 GLN A C 1
ATOM 742 O O . GLN A 1 95 ? -8.026 -3.333 18.863 1.00 87.31 95 GLN A O 1
ATOM 747 N N . ASP A 1 96 ? -5.938 -3.075 19.636 1.00 91.06 96 ASP A N 1
ATOM 748 C CA . ASP A 1 96 ? -5.585 -4.492 19.473 1.00 91.06 96 ASP A CA 1
ATOM 749 C C . ASP A 1 96 ? -6.425 -5.404 20.380 1.00 91.06 96 ASP A C 1
ATOM 751 O O . ASP A 1 96 ? -6.834 -6.499 19.985 1.00 91.06 96 ASP A O 1
ATOM 755 N N . CYS A 1 97 ? -6.720 -4.952 21.605 1.00 92.44 97 CYS A N 1
ATOM 756 C CA . CYS A 1 97 ? -7.504 -5.727 22.563 1.00 92.44 97 CYS A CA 1
ATOM 757 C C . CYS A 1 97 ? -8.950 -5.901 22.093 1.00 92.44 97 CYS A C 1
ATOM 759 O O . CYS A 1 97 ? -9.491 -7.006 22.183 1.00 92.44 97 CYS A O 1
ATOM 761 N N . ILE A 1 98 ? -9.578 -4.838 21.580 1.00 91.38 98 ILE A N 1
ATOM 762 C CA . ILE A 1 98 ? -10.948 -4.941 21.068 1.00 91.38 98 ILE A CA 1
ATOM 763 C C . ILE A 1 98 ? -11.006 -5.766 19.786 1.00 91.38 98 ILE A C 1
ATOM 765 O O . ILE A 1 98 ? -11.952 -6.528 19.600 1.00 91.38 98 ILE A O 1
ATOM 769 N N . ASP A 1 99 ? -9.980 -5.697 18.939 1.00 86.56 99 ASP A N 1
ATOM 770 C CA . ASP A 1 99 ? -9.907 -6.513 17.732 1.00 86.56 99 ASP A CA 1
ATOM 771 C C . ASP A 1 99 ? -9.799 -8.009 18.036 1.00 86.56 99 ASP A C 1
ATOM 773 O O . ASP A 1 99 ? -10.506 -8.808 17.414 1.00 86.56 99 ASP A O 1
ATOM 777 N N . GLN A 1 100 ? -8.994 -8.388 19.033 1.00 90.94 100 GLN A N 1
ATOM 778 C CA . GLN A 1 100 ? -8.932 -9.767 19.528 1.00 90.94 100 GLN A CA 1
ATOM 779 C C . GLN A 1 100 ? -10.242 -10.211 20.178 1.00 90.94 100 GLN A C 1
ATOM 781 O O . GLN A 1 100 ? -10.657 -11.356 19.999 1.00 90.94 100 GLN A O 1
ATOM 786 N N . PHE A 1 101 ? -10.890 -9.326 20.938 1.00 89.81 101 PHE A N 1
ATOM 787 C CA . PHE A 1 101 ? -12.177 -9.622 21.559 1.00 89.81 101 PHE A CA 1
ATOM 788 C C . PHE A 1 101 ? -13.252 -9.879 20.499 1.00 89.81 101 PHE A C 1
ATOM 790 O O . PHE A 1 101 ? -13.886 -10.930 20.524 1.00 89.81 101 PHE A O 1
ATOM 797 N N . ILE A 1 102 ? -13.392 -8.981 19.518 1.00 84.12 102 ILE A N 1
ATOM 798 C CA . ILE A 1 102 ? -14.346 -9.127 18.408 1.00 84.12 102 ILE A CA 1
ATOM 799 C C . ILE A 1 102 ? -14.030 -10.371 17.575 1.00 84.12 102 ILE A C 1
ATOM 801 O O . ILE A 1 102 ? -14.947 -11.086 17.192 1.00 84.12 102 ILE A O 1
ATOM 805 N N . GLY A 1 103 ? -12.751 -10.658 17.314 1.00 82.00 103 GLY A N 1
ATOM 806 C CA . GLY A 1 103 ? -12.344 -11.847 16.560 1.00 82.00 103 GLY A CA 1
ATOM 807 C C . GLY A 1 103 ? -12.687 -13.176 17.243 1.00 82.00 103 GLY A C 1
ATOM 808 O O . GLY A 1 103 ? -12.751 -14.197 16.567 1.00 82.00 103 GLY A O 1
ATOM 809 N N . LYS A 1 104 ? -12.916 -13.169 18.563 1.00 85.94 104 LYS A N 1
ATOM 810 C CA . LYS A 1 104 ? -13.355 -14.339 19.339 1.00 85.94 104 LYS A CA 1
ATOM 811 C C . LYS A 1 104 ? -14.872 -14.449 19.464 1.00 85.94 104 LYS A C 1
ATOM 813 O O . LYS A 1 104 ? -15.354 -15.494 19.897 1.00 85.94 104 LYS A O 1
ATOM 818 N N . LEU A 1 105 ? -15.620 -13.393 19.144 1.00 78.19 105 LEU A N 1
ATOM 819 C CA . LEU A 1 105 ? -17.074 -13.481 19.134 1.00 78.19 105 LEU A CA 1
ATOM 820 C C . LEU A 1 105 ? -17.492 -14.404 17.982 1.00 78.19 105 LEU A C 1
ATOM 822 O O . LEU A 1 105 ? -16.926 -14.295 16.889 1.00 78.19 105 LEU A O 1
ATOM 826 N N . PRO A 1 106 ? -18.463 -15.312 18.196 1.00 76.88 106 PRO A N 1
ATOM 827 C CA . PRO A 1 106 ? -19.036 -16.053 17.084 1.00 76.88 106 PRO A CA 1
ATOM 828 C C . PRO A 1 106 ? -19.549 -15.032 16.061 1.00 76.88 106 PRO A C 1
ATOM 830 O O . PRO A 1 106 ? -20.087 -13.998 16.475 1.00 76.88 106 PRO A O 1
ATOM 833 N N . PRO A 1 107 ? -19.371 -15.269 14.749 1.00 61.75 107 PRO A N 1
ATOM 834 C CA . PRO A 1 107 ? -19.909 -14.372 13.741 1.00 61.75 107 PRO A CA 1
ATOM 835 C C . PRO A 1 107 ? -21.406 -14.262 14.004 1.00 61.75 107 PRO A C 1
ATOM 837 O O . PRO A 1 107 ? -22.121 -15.258 13.899 1.00 61.75 107 PRO A O 1
ATOM 840 N N . THR A 1 108 ? -21.869 -13.084 14.431 1.00 60.81 108 THR A N 1
ATOM 841 C CA . THR A 1 108 ? -23.294 -12.870 14.656 1.00 60.81 108 THR A CA 1
ATOM 842 C C . THR A 1 108 ? -23.954 -13.172 13.318 1.00 60.81 108 THR A C 1
ATOM 844 O O . THR A 1 108 ? -23.614 -12.488 12.344 1.00 60.81 108 THR A O 1
ATOM 847 N N . PRO A 1 109 ? -24.811 -14.207 13.211 1.00 53.78 109 PRO A N 1
ATOM 848 C CA . PRO A 1 109 ? -25.519 -14.459 11.970 1.00 53.78 109 PRO A CA 1
ATOM 849 C C . PRO A 1 109 ? -26.210 -13.147 11.637 1.00 53.78 109 PRO A C 1
ATOM 851 O O . PRO A 1 109 ? -26.903 -12.601 12.494 1.00 53.78 109 PRO A O 1
ATOM 854 N N . LEU A 1 110 ? -25.893 -12.578 10.470 1.00 49.44 110 LEU A N 1
ATOM 855 C CA . LEU A 1 110 ? -26.454 -11.320 9.994 1.00 49.44 110 LEU A CA 1
ATOM 856 C C . LEU A 1 110 ? -27.967 -11.464 10.079 1.00 49.44 110 LEU A C 1
ATOM 858 O O . LEU A 1 110 ? -28.553 -12.078 9.198 1.00 49.44 110 LEU A O 1
ATOM 862 N N . THR A 1 111 ? -28.588 -10.997 11.162 1.00 43.56 111 THR A N 1
ATOM 863 C CA . THR A 1 111 ? -30.017 -11.180 11.366 1.00 43.56 111 THR A CA 1
ATOM 864 C C . THR A 1 111 ? -30.700 -10.418 10.236 1.00 43.56 111 THR A C 1
ATOM 866 O O . THR A 1 111 ? -30.639 -9.184 10.227 1.00 43.56 111 THR A O 1
ATOM 869 N N . PRO A 1 112 ? -31.327 -11.090 9.256 1.00 52.66 112 PRO A N 1
ATOM 870 C CA . PRO A 1 112 ? -31.980 -10.402 8.166 1.00 52.66 112 PRO A CA 1
ATOM 871 C C . PRO A 1 112 ? -33.367 -10.033 8.672 1.00 52.66 112 PRO A C 1
ATOM 873 O O . PRO A 1 112 ? -34.325 -10.768 8.468 1.00 52.66 112 PRO A O 1
ATOM 876 N N . ARG A 1 113 ? -33.476 -8.931 9.417 1.00 44.53 113 ARG A N 1
ATOM 877 C CA . ARG A 1 113 ? -34.766 -8.297 9.735 1.00 44.53 113 ARG A CA 1
ATOM 878 C C . ARG A 1 113 ? -34.624 -6.782 9.803 1.00 44.53 113 ARG A C 1
ATOM 880 O O . ARG A 1 113 ? -34.907 -6.152 10.814 1.00 44.53 113 ARG A O 1
ATOM 887 N N . ILE A 1 114 ? -34.209 -6.196 8.690 1.00 47.47 114 ILE A N 1
ATOM 888 C CA . ILE A 1 114 ? -34.793 -4.923 8.270 1.00 47.47 114 ILE A CA 1
ATOM 889 C C . ILE A 1 114 ? -35.586 -5.268 7.005 1.00 47.47 114 ILE A C 1
ATOM 891 O O . ILE A 1 114 ? -35.011 -5.925 6.133 1.00 47.47 114 ILE A O 1
ATOM 895 N N . PRO A 1 115 ? -36.889 -4.932 6.921 1.00 46.75 115 PRO A N 1
ATOM 896 C CA . PRO A 1 115 ? -37.677 -5.125 5.711 1.00 46.75 115 PRO A CA 1
ATOM 897 C C . PRO A 1 115 ? -36.911 -4.600 4.498 1.00 46.75 115 PRO A C 1
ATOM 899 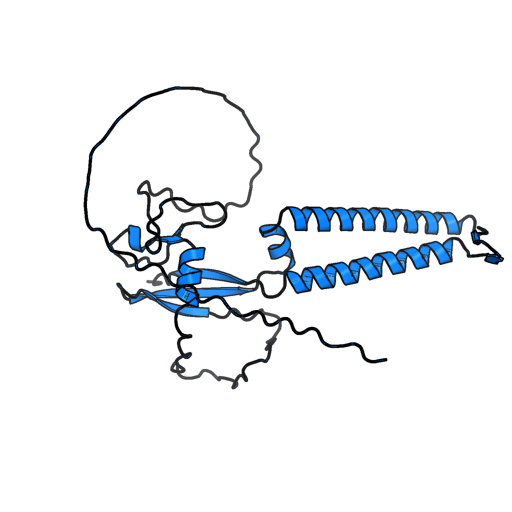O O . PRO A 1 115 ? -36.390 -3.485 4.508 1.00 46.75 115 PRO A O 1
ATOM 902 N N . GLN A 1 116 ? -36.787 -5.473 3.507 1.00 44.19 116 GLN A N 1
ATOM 903 C CA . GLN A 1 116 ? -36.012 -5.299 2.292 1.00 44.19 116 GLN A CA 1
ATOM 904 C C . GLN A 1 116 ? -36.362 -3.983 1.580 1.00 44.19 116 GLN A C 1
ATOM 906 O O . GLN A 1 116 ? -37.488 -3.802 1.127 1.00 44.19 116 GLN A O 1
ATOM 911 N N . LEU A 1 117 ? -35.366 -3.117 1.384 1.00 44.69 117 LEU A N 1
ATOM 912 C CA . LEU A 1 117 ? -35.176 -2.538 0.057 1.00 44.69 117 LEU A CA 1
ATOM 913 C C . LEU A 1 117 ? -34.186 -3.469 -0.657 1.00 44.69 117 LEU A C 1
ATOM 915 O O . LEU A 1 117 ? -33.006 -3.486 -0.314 1.00 44.69 117 LEU A O 1
ATOM 919 N N . GLU A 1 118 ? -34.737 -4.317 -1.528 1.00 46.19 118 GLU A N 1
ATOM 920 C CA . GLU A 1 118 ? -34.097 -5.241 -2.481 1.00 46.19 118 GLU A CA 1
ATOM 921 C C . GLU A 1 118 ? -32.686 -5.752 -2.140 1.00 46.19 118 GLU A C 1
ATOM 923 O O . GLU A 1 118 ? -31.651 -5.176 -2.479 1.00 46.19 118 GLU A O 1
ATOM 928 N N . MET A 1 119 ? -32.670 -6.932 -1.520 1.00 39.16 119 MET A N 1
ATOM 929 C CA . MET A 1 119 ? -31.517 -7.821 -1.480 1.00 39.16 119 MET A CA 1
ATOM 930 C C . MET A 1 119 ? -31.433 -8.603 -2.794 1.00 39.16 119 MET A C 1
ATOM 932 O O . MET A 1 119 ? -32.244 -9.489 -3.037 1.00 39.16 119 MET A O 1
ATOM 936 N N . VAL A 1 120 ? -30.398 -8.332 -3.587 1.00 46.84 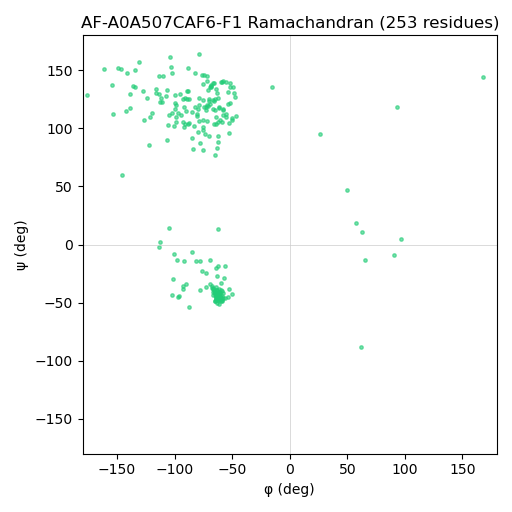120 VAL A N 1
ATOM 937 C CA . VAL A 1 120 ? -29.823 -9.348 -4.474 1.00 46.84 120 VAL A CA 1
ATOM 938 C C . VAL A 1 120 ? -29.100 -10.354 -3.579 1.00 46.84 120 VAL A C 1
ATOM 940 O O . VAL A 1 120 ? -28.211 -9.984 -2.806 1.00 46.84 120 VAL A O 1
ATOM 943 N N . GLU A 1 121 ? -29.548 -11.601 -3.648 1.00 46.75 121 GLU A N 1
ATOM 944 C CA . GLU A 1 121 ? -29.007 -12.775 -2.970 1.00 46.75 121 GLU A CA 1
ATOM 945 C C . GLU A 1 121 ? -27.517 -12.925 -3.323 1.00 46.75 121 GLU A C 1
ATOM 947 O O . GLU A 1 121 ? -27.146 -13.148 -4.472 1.00 46.75 121 GLU A O 1
ATOM 952 N N . ALA A 1 122 ? -26.646 -12.671 -2.344 1.00 46.31 122 ALA A N 1
ATOM 953 C CA . ALA A 1 122 ? -25.204 -12.734 -2.520 1.00 46.31 122 ALA A CA 1
ATOM 954 C C . ALA A 1 122 ? -24.711 -14.119 -2.101 1.00 46.31 122 ALA A C 1
ATOM 956 O O . ALA A 1 122 ? -24.722 -14.445 -0.913 1.00 46.31 122 ALA A O 1
ATOM 957 N N . GLU A 1 123 ? -24.248 -14.896 -3.078 1.00 43.38 123 GLU A N 1
ATOM 958 C CA . GLU A 1 123 ? -23.387 -16.047 -2.831 1.00 43.38 123 GLU A CA 1
ATOM 959 C C . GLU A 1 123 ? -22.175 -15.646 -1.969 1.00 43.38 123 GLU A C 1
ATOM 961 O O . GLU A 1 123 ? -21.574 -14.581 -2.187 1.00 43.38 123 GLU A O 1
ATOM 966 N N . PRO A 1 124 ? -21.779 -16.482 -0.995 1.00 52.19 124 PRO A N 1
ATOM 967 C CA . PRO A 1 124 ? -20.501 -16.321 -0.330 1.00 52.19 124 PRO A CA 1
ATOM 968 C C . PRO A 1 124 ? -19.390 -16.641 -1.342 1.00 52.19 124 PRO A C 1
ATOM 970 O O . PRO A 1 124 ? -19.472 -17.624 -2.059 1.00 52.19 124 PRO A O 1
ATOM 973 N N . GLU A 1 125 ? -18.347 -15.808 -1.372 1.00 42.97 125 GLU A N 1
ATOM 974 C CA . GLU A 1 125 ? -17.116 -15.925 -2.191 1.00 42.97 125 GLU A CA 1
ATOM 975 C C . GLU A 1 125 ? -17.046 -15.149 -3.519 1.00 42.97 125 GLU A C 1
ATOM 977 O O . GLU A 1 125 ? -16.017 -15.156 -4.194 1.00 42.97 125 GLU A O 1
ATOM 982 N N . GLY A 1 126 ? -18.045 -14.325 -3.836 1.00 43.28 126 GLY A N 1
ATOM 983 C CA . GLY A 1 126 ? -17.922 -13.328 -4.902 1.00 43.28 126 GLY A CA 1
ATOM 984 C C . GLY A 1 126 ? -17.387 -11.990 -4.388 1.00 43.28 126 GLY A C 1
ATOM 985 O O . GLY A 1 126 ? -18.072 -11.286 -3.647 1.00 43.28 126 GLY A O 1
ATOM 986 N N . HIS A 1 127 ? -16.197 -11.562 -4.819 1.00 45.22 127 HIS A N 1
ATOM 987 C CA . HIS A 1 127 ? -15.786 -10.155 -4.729 1.00 45.22 127 HIS A CA 1
ATOM 988 C C . HIS A 1 127 ? -16.724 -9.295 -5.598 1.00 45.22 127 HIS A C 1
ATOM 990 O O . HIS A 1 127 ? -16.415 -8.987 -6.746 1.00 45.22 127 HIS A O 1
ATOM 996 N N . VAL A 1 128 ? -17.894 -8.918 -5.074 1.00 42.94 128 VAL A N 1
ATOM 997 C CA . VAL A 1 128 ? -18.867 -8.109 -5.817 1.00 42.94 128 VAL A CA 1
ATOM 998 C C . VAL A 1 128 ? -18.361 -6.666 -5.907 1.00 42.94 128 VAL A C 1
ATOM 1000 O O . VAL A 1 128 ? -18.555 -5.844 -5.005 1.00 42.94 128 VAL A O 1
ATOM 1003 N N . PHE A 1 129 ? -17.701 -6.349 -7.019 1.00 44.44 129 PHE A N 1
ATOM 1004 C CA . PHE A 1 129 ? -17.362 -4.986 -7.419 1.00 44.44 129 PHE A CA 1
ATOM 1005 C C . PHE A 1 129 ? -18.618 -4.275 -7.947 1.00 44.44 129 PHE A C 1
ATOM 1007 O O . PHE A 1 129 ? -18.833 -4.179 -9.150 1.00 44.44 129 PHE A O 1
ATOM 1014 N N . VAL A 1 130 ? -19.464 -3.753 -7.053 1.00 45.06 130 VAL A N 1
ATOM 1015 C CA . VAL A 1 130 ? -20.569 -2.864 -7.454 1.00 45.06 130 VAL A CA 1
ATOM 1016 C C . VAL A 1 130 ? -20.006 -1.457 -7.711 1.00 45.06 130 VAL A C 1
ATOM 1018 O O . VAL A 1 130 ? -19.640 -0.747 -6.777 1.00 45.06 130 VAL A O 1
ATOM 1021 N N . ASN A 1 131 ? -19.911 -1.059 -8.983 1.00 45.06 131 ASN A N 1
ATOM 1022 C CA . ASN A 1 131 ? -19.732 0.323 -9.468 1.00 45.06 131 ASN A CA 1
ATOM 1023 C C . ASN A 1 131 ? -18.617 1.178 -8.831 1.00 45.06 131 ASN A C 1
ATOM 1025 O O . ASN A 1 131 ? -18.846 2.337 -8.484 1.00 45.06 131 ASN A O 1
ATOM 1029 N N . GLY A 1 132 ? -17.398 0.646 -8.685 1.00 56.88 132 GLY A N 1
ATOM 1030 C CA . GLY A 1 132 ? -16.181 1.430 -8.385 1.00 56.88 132 GLY A CA 1
ATOM 1031 C C . GLY A 1 132 ? -16.128 2.135 -7.017 1.00 56.88 132 GLY A C 1
ATOM 1032 O O . GLY A 1 132 ? -15.055 2.543 -6.571 1.00 56.88 132 GLY A O 1
ATOM 1033 N N . ARG A 1 133 ? -17.249 2.235 -6.295 1.00 58.50 133 ARG A N 1
ATOM 1034 C CA . ARG A 1 133 ? -17.314 2.697 -4.910 1.00 58.50 133 ARG A CA 1
ATOM 1035 C C . ARG A 1 133 ? -17.115 1.485 -4.017 1.00 58.50 133 ARG A C 1
ATOM 1037 O O . ARG A 1 133 ? -18.011 0.663 -3.859 1.00 58.50 133 ARG A O 1
ATOM 1044 N N . LYS A 1 134 ? -15.914 1.365 -3.447 1.00 63.78 134 LYS A N 1
ATOM 1045 C CA . LYS A 1 134 ? -15.557 0.314 -2.483 1.00 63.78 134 LYS A CA 1
ATOM 1046 C C . LYS A 1 134 ? -16.667 0.193 -1.429 1.00 63.78 134 LYS A C 1
ATOM 1048 O O . LYS A 1 134 ? -16.859 1.112 -0.635 1.00 63.78 134 LYS A O 1
ATOM 1053 N N . LYS A 1 135 ? -17.409 -0.919 -1.453 1.00 64.50 135 LYS A N 1
ATOM 1054 C CA . LYS A 1 135 ? -18.540 -1.184 -0.555 1.00 64.50 135 LYS A CA 1
ATOM 1055 C C . LYS A 1 135 ? -18.005 -1.228 0.879 1.00 64.50 135 LYS A C 1
ATOM 1057 O O . LYS A 1 135 ? -17.305 -2.165 1.258 1.00 64.50 135 LYS A O 1
ATOM 1062 N N . GLN A 1 136 ? -18.263 -0.181 1.661 1.00 76.44 136 GLN A N 1
ATOM 1063 C CA . GLN A 1 136 ? -17.949 -0.189 3.088 1.00 76.44 136 GLN A CA 1
ATOM 1064 C C . GLN A 1 136 ? -18.949 -1.107 3.782 1.00 76.44 136 GLN A C 1
ATOM 1066 O O . GLN A 1 136 ? -20.147 -0.836 3.785 1.00 76.44 136 GLN A O 1
ATOM 1071 N N . ILE A 1 137 ? -18.456 -2.196 4.366 1.00 81.38 137 ILE A N 1
ATOM 1072 C CA . ILE A 1 137 ? -19.289 -3.070 5.187 1.00 81.38 137 ILE A CA 1
ATOM 1073 C C . ILE A 1 137 ? -19.370 -2.435 6.575 1.00 81.38 137 ILE A C 1
ATOM 1075 O O . ILE A 1 137 ? -18.344 -2.226 7.235 1.00 81.38 137 ILE A O 1
ATOM 1079 N N . GLN A 1 138 ? -20.588 -2.091 6.983 1.00 83.19 138 GLN A N 1
ATOM 1080 C CA . GLN A 1 138 ? -20.880 -1.520 8.291 1.00 83.19 138 GLN A CA 1
ATOM 1081 C C . GLN A 1 138 ? -21.563 -2.574 9.156 1.00 83.19 138 GLN A C 1
ATOM 1083 O O . GLN A 1 138 ? -22.516 -3.216 8.721 1.00 83.19 138 GLN A O 1
ATOM 1088 N N . TYR A 1 139 ? -21.094 -2.719 10.388 1.00 81.69 139 TYR A N 1
ATOM 1089 C CA . TYR A 1 139 ? -21.684 -3.606 11.380 1.00 81.69 139 TYR A CA 1
ATOM 1090 C C . TYR A 1 139 ? -22.198 -2.765 12.544 1.00 81.69 139 TYR A C 1
ATOM 1092 O O . TYR A 1 139 ? -21.469 -1.912 13.056 1.00 81.69 139 TYR A O 1
ATOM 1100 N N . ARG A 1 140 ? -23.446 -2.996 12.956 1.00 81.31 140 ARG A N 1
ATOM 1101 C CA . ARG A 1 140 ? -24.034 -2.368 14.143 1.00 81.31 140 ARG A CA 1
ATOM 1102 C C . ARG A 1 140 ? -23.891 -3.307 15.329 1.00 81.31 140 ARG A C 1
ATOM 1104 O O . ARG A 1 140 ? -24.264 -4.473 15.237 1.00 81.31 140 ARG A O 1
ATOM 1111 N N . TYR A 1 141 ? -23.377 -2.778 16.426 1.00 83.06 141 TYR A N 1
ATOM 1112 C CA . TYR A 1 141 ? -23.267 -3.477 17.696 1.00 83.06 141 TYR A CA 1
ATOM 1113 C C . TYR A 1 141 ? -23.810 -2.586 18.803 1.00 83.06 141 TYR A C 1
ATOM 1115 O O . TYR A 1 141 ? -23.811 -1.362 18.682 1.00 83.06 141 TYR A O 1
ATOM 1123 N N . ASN A 1 142 ? -24.219 -3.206 19.903 1.00 83.69 142 ASN A N 1
ATOM 1124 C CA . ASN A 1 142 ? -24.646 -2.491 21.094 1.00 83.69 142 ASN A CA 1
ATOM 1125 C C . ASN A 1 142 ? -23.662 -2.766 22.226 1.00 83.69 142 ASN A C 1
ATOM 1127 O O . ASN A 1 142 ? -23.110 -3.865 22.344 1.00 83.69 142 ASN A O 1
ATOM 1131 N N . CYS A 1 143 ? -23.428 -1.767 23.072 1.00 81.00 143 CYS A N 1
ATOM 1132 C CA . CYS A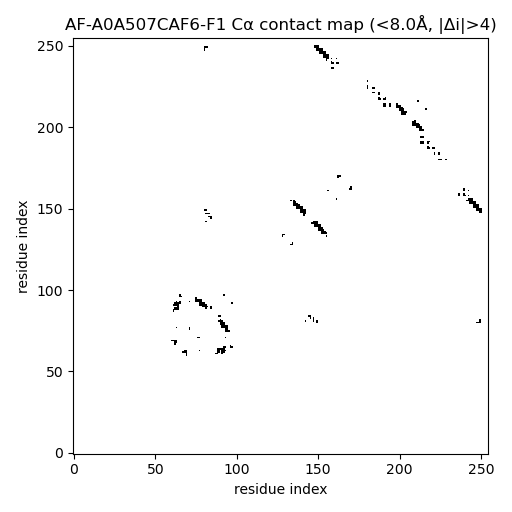 1 143 ? -22.672 -1.971 24.299 1.00 81.00 143 CYS A CA 1
ATOM 1133 C C . CYS A 1 143 ? -23.422 -2.965 25.199 1.00 81.00 143 CYS A C 1
ATOM 1135 O O . CYS A 1 143 ? -24.574 -2.732 25.547 1.00 81.00 143 CYS A O 1
ATOM 1137 N N . SER A 1 144 ? -22.767 -4.037 25.642 1.00 79.12 144 SER A N 1
ATOM 1138 C CA . SER A 1 144 ? -23.396 -5.067 26.484 1.00 79.12 144 SER A CA 1
ATOM 1139 C C . SER A 1 144 ? -23.897 -4.556 27.841 1.00 79.12 144 SER A C 1
ATOM 1141 O O . SER A 1 144 ? -24.720 -5.214 28.467 1.00 79.12 144 SER A O 1
ATOM 1143 N N . ARG A 1 145 ? -23.411 -3.396 28.310 1.00 80.38 145 ARG A N 1
ATOM 1144 C CA . ARG A 1 145 ? -23.735 -2.856 29.639 1.00 80.38 145 ARG A CA 1
ATOM 1145 C C . ARG A 1 145 ? -24.774 -1.737 29.622 1.00 80.38 145 ARG A C 1
ATOM 1147 O O . ARG A 1 145 ? -25.654 -1.734 30.472 1.00 80.38 145 ARG A O 1
ATOM 1154 N N . CYS A 1 146 ? -24.670 -0.784 28.695 1.00 84.81 146 CYS A N 1
ATOM 1155 C CA . CYS A 1 146 ? -25.605 0.348 28.605 1.00 84.81 146 CYS A CA 1
ATOM 1156 C C . CYS A 1 146 ? -26.475 0.331 27.342 1.00 84.81 146 CYS A C 1
ATOM 1158 O O . CYS A 1 146 ? -27.241 1.264 27.131 1.00 84.81 146 CYS A O 1
ATOM 1160 N N . ASN A 1 147 ? -26.341 -0.698 26.498 1.00 82.62 147 ASN A N 1
ATOM 1161 C CA . ASN A 1 147 ? -27.068 -0.865 25.238 1.00 82.62 147 ASN A CA 1
ATOM 1162 C C . ASN A 1 147 ? -26.892 0.291 24.226 1.00 82.62 147 ASN A C 1
ATOM 1164 O O . ASN A 1 147 ? -27.678 0.419 23.295 1.00 82.62 147 ASN A O 1
ATOM 1168 N N . ASP A 1 148 ? -25.852 1.116 24.394 1.00 84.19 148 ASP A N 1
ATOM 1169 C CA . ASP A 1 148 ? -25.530 2.248 23.513 1.00 84.19 148 ASP A CA 1
ATOM 1170 C C . ASP A 1 148 ? -25.035 1.719 22.150 1.00 84.19 148 ASP A C 1
ATOM 1172 O O . ASP A 1 148 ? -24.097 0.903 22.132 1.00 84.19 148 ASP A O 1
ATOM 1176 N N . PRO A 1 149 ? -25.666 2.098 21.022 1.00 83.38 149 PRO A N 1
ATOM 1177 C CA . PRO A 1 149 ? -25.304 1.588 19.707 1.00 83.38 149 PRO A CA 1
ATOM 1178 C C . PRO A 1 149 ? -24.007 2.216 19.181 1.00 83.38 149 PRO A C 1
ATOM 1180 O O . PRO A 1 149 ? -23.787 3.429 19.225 1.00 83.38 149 PRO A O 1
ATOM 1183 N N . TYR A 1 150 ? -23.155 1.386 18.588 1.00 82.25 150 TYR A N 1
ATOM 1184 C CA . TYR A 1 150 ? -21.954 1.813 17.877 1.00 82.25 150 TYR A CA 1
ATOM 1185 C C . TYR A 1 150 ? -21.824 1.090 16.536 1.00 82.25 150 TYR A C 1
ATOM 1187 O O . TYR A 1 150 ? -22.282 -0.041 16.349 1.00 82.25 150 TYR A O 1
ATOM 1195 N N . ILE A 1 151 ? -21.207 1.771 15.571 1.00 84.44 151 ILE A N 1
ATOM 1196 C CA . ILE A 1 151 ? -20.979 1.245 14.226 1.00 84.44 151 ILE A CA 1
ATOM 1197 C C . ILE A 1 151 ? -19.496 0.930 14.079 1.00 84.44 151 ILE A C 1
ATOM 1199 O O . ILE A 1 151 ? -18.638 1.782 14.313 1.00 84.44 151 ILE A O 1
ATOM 1203 N N . ILE A 1 152 ? -19.196 -0.293 13.652 1.00 84.06 152 ILE A N 1
ATOM 1204 C CA . ILE A 1 152 ? -17.864 -0.672 13.192 1.00 84.06 152 ILE A CA 1
ATOM 1205 C C . ILE A 1 152 ? -17.877 -0.642 11.671 1.00 84.06 152 ILE A C 1
ATOM 1207 O O . ILE A 1 152 ? -18.579 -1.417 11.019 1.00 84.06 152 ILE A O 1
ATOM 1211 N N . THR A 1 153 ? -17.072 0.245 11.102 1.00 86.00 153 THR A N 1
ATOM 1212 C CA . THR A 1 153 ? -16.859 0.328 9.658 1.00 86.00 153 THR A CA 1
ATOM 1213 C C . THR A 1 153 ? -15.553 -0.371 9.302 1.00 86.00 153 THR A C 1
ATOM 1215 O O . THR A 1 153 ? -14.490 -0.031 9.828 1.00 86.00 153 THR A O 1
ATOM 1218 N N . LYS A 1 154 ? -15.612 -1.384 8.429 1.00 85.75 154 LYS A N 1
ATOM 1219 C CA . LYS A 1 154 ? -14.407 -2.015 7.870 1.00 85.75 154 LYS A CA 1
ATOM 1220 C C . LYS A 1 154 ? -14.052 -1.284 6.580 1.00 85.75 154 LYS A C 1
ATOM 1222 O O . LYS A 1 154 ? -14.705 -1.474 5.554 1.00 85.75 154 LYS A O 1
ATOM 1227 N N . GLN A 1 155 ? -13.032 -0.433 6.631 1.00 86.69 155 GLN A N 1
ATOM 1228 C CA . GLN A 1 155 ? -12.557 0.311 5.471 1.00 86.69 155 GLN A CA 1
ATOM 1229 C C . GLN A 1 155 ? -11.341 -0.401 4.875 1.00 86.69 155 GLN A C 1
ATOM 1231 O O . GLN A 1 155 ? -10.317 -0.581 5.535 1.00 86.69 155 GLN A O 1
ATOM 1236 N N . GLN A 1 156 ? -11.444 -0.817 3.611 1.00 87.88 156 GLN A N 1
ATOM 1237 C CA . GLN A 1 156 ? -10.271 -1.284 2.875 1.00 87.88 156 GLN A CA 1
ATOM 1238 C C . GLN A 1 156 ? -9.304 -0.118 2.676 1.00 87.88 156 GLN A C 1
ATOM 1240 O O . GLN A 1 156 ? -9.672 0.921 2.118 1.00 87.88 156 GLN A O 1
ATOM 1245 N N . ILE A 1 157 ? -8.069 -0.301 3.132 1.00 88.88 157 ILE A N 1
ATOM 1246 C CA . ILE A 1 157 ? -7.011 0.692 2.969 1.00 88.88 157 ILE A CA 1
ATOM 1247 C C . ILE A 1 157 ? -6.524 0.615 1.524 1.00 88.88 157 ILE A C 1
ATOM 1249 O O . ILE A 1 157 ? -6.487 -0.457 0.920 1.00 88.88 157 ILE A O 1
ATOM 1253 N N . HIS A 1 158 ? -6.142 1.749 0.943 1.00 89.19 158 HIS A N 1
ATOM 1254 C CA . HIS A 1 158 ? -5.423 1.708 -0.322 1.00 89.19 158 HIS A CA 1
ATOM 1255 C C . HIS A 1 158 ? -4.064 1.006 -0.111 1.00 89.19 158 HIS A C 1
ATOM 1257 O O . HIS A 1 158 ? -3.368 1.379 0.834 1.00 89.19 158 HIS A O 1
ATOM 1263 N N . PRO A 1 159 ? -3.643 0.055 -0.970 1.00 88.31 159 PRO A N 1
ATOM 1264 C CA . PRO A 1 159 ? -2.378 -0.671 -0.797 1.00 88.31 159 PRO A CA 1
ATOM 1265 C C . PRO A 1 159 ? -1.169 0.255 -0.610 1.00 88.31 159 PRO A C 1
ATOM 1267 O O . PRO A 1 159 ? -0.320 0.011 0.237 1.00 88.31 159 PRO A O 1
ATOM 1270 N N . LEU A 1 160 ? -1.147 1.376 -1.340 1.00 88.44 160 LEU A N 1
ATOM 1271 C CA . LEU A 1 160 ? -0.119 2.411 -1.205 1.00 88.44 160 LEU A CA 1
ATOM 1272 C C . LEU A 1 160 ? -0.103 3.055 0.186 1.00 88.44 160 LEU A C 1
ATOM 1274 O O . LEU A 1 160 ? 0.960 3.242 0.756 1.00 88.44 160 LEU A O 1
ATOM 1278 N N . VAL A 1 161 ? -1.264 3.366 0.764 1.00 90.50 161 VAL A N 1
ATOM 1279 C CA . VAL A 1 161 ? -1.317 3.940 2.117 1.00 90.50 161 VAL A CA 1
ATOM 1280 C C . VAL A 1 161 ? -0.843 2.909 3.140 1.00 90.50 161 VAL A C 1
ATOM 1282 O O . VAL A 1 161 ? -0.053 3.249 4.013 1.00 90.50 161 VAL A O 1
ATOM 1285 N N . ALA A 1 162 ? -1.245 1.643 2.984 1.00 89.19 162 ALA A N 1
ATOM 1286 C CA . ALA A 1 162 ? -0.804 0.558 3.860 1.00 89.19 162 ALA A CA 1
ATOM 1287 C C . ALA A 1 162 ? 0.723 0.344 3.816 1.00 89.19 162 ALA A C 1
ATOM 1289 O O . ALA A 1 162 ? 1.349 0.121 4.853 1.00 89.19 162 ALA A O 1
ATOM 1290 N N . LEU A 1 163 ? 1.332 0.478 2.632 1.00 90.69 163 LEU A N 1
ATOM 1291 C CA . LEU A 1 163 ? 2.786 0.433 2.452 1.00 90.69 163 LEU A CA 1
ATOM 1292 C C . LEU A 1 163 ? 3.494 1.524 3.274 1.00 90.69 163 LEU A C 1
ATOM 1294 O O . LEU A 1 163 ? 4.535 1.281 3.882 1.00 90.69 163 LEU A O 1
ATOM 1298 N N . TRP A 1 164 ? 2.912 2.723 3.330 1.00 88.88 164 TRP A N 1
ATOM 1299 C CA . TRP A 1 164 ? 3.497 3.885 4.000 1.00 88.88 164 TRP A CA 1
ATOM 1300 C C . TRP A 1 164 ? 3.217 3.973 5.501 1.00 88.88 164 TRP A C 1
ATOM 1302 O O . TRP A 1 164 ? 3.831 4.810 6.163 1.00 88.88 164 TRP A O 1
ATOM 1312 N N . THR A 1 165 ? 2.388 3.108 6.085 1.00 86.25 165 THR A N 1
ATOM 1313 C CA . THR A 1 165 ? 2.085 3.162 7.525 1.00 86.25 165 THR A CA 1
ATOM 1314 C C . THR A 1 165 ? 2.935 2.211 8.361 1.00 86.25 165 THR A C 1
ATOM 1316 O O . THR A 1 165 ? 3.477 2.640 9.375 1.00 86.25 165 THR A O 1
ATOM 1319 N N . GLU A 1 166 ? 3.141 0.963 7.942 1.00 80.56 166 GLU A N 1
ATOM 1320 C CA . GLU A 1 166 ? 3.551 -0.086 8.895 1.00 80.56 166 GLU A CA 1
ATOM 1321 C C . GLU A 1 166 ? 5.057 -0.378 8.966 1.00 80.56 166 GLU A C 1
ATOM 1323 O O . GLU A 1 166 ? 5.593 -0.437 10.072 1.00 80.56 166 GLU A O 1
ATOM 1328 N N . ASP A 1 167 ? 5.752 -0.501 7.829 1.00 88.81 167 ASP A N 1
ATOM 1329 C CA . ASP A 1 167 ? 7.126 -1.029 7.814 1.00 88.81 167 ASP A CA 1
ATOM 1330 C C . ASP A 1 167 ? 8.156 -0.045 7.268 1.00 88.81 167 ASP A C 1
ATOM 1332 O O . ASP A 1 167 ? 8.182 0.272 6.080 1.00 88.81 167 ASP A O 1
ATOM 1336 N N . VAL A 1 168 ? 9.059 0.420 8.134 1.00 90.62 168 VAL A N 1
ATOM 1337 C CA . VAL A 1 168 ? 10.159 1.320 7.742 1.00 90.62 168 VAL A CA 1
ATOM 1338 C C . VAL A 1 168 ? 11.118 0.624 6.773 1.00 90.62 168 VAL A C 1
ATOM 1340 O O . VAL A 1 168 ? 11.552 1.238 5.802 1.00 90.62 168 VAL A O 1
ATOM 1343 N N . GLN A 1 169 ? 11.403 -0.664 6.996 1.00 92.38 169 GLN A N 1
ATOM 1344 C CA . GLN A 1 169 ? 12.289 -1.444 6.129 1.00 92.38 169 GLN A CA 1
ATOM 1345 C C . GLN A 1 169 ? 11.698 -1.615 4.728 1.00 92.38 169 GLN A C 1
ATOM 1347 O O . GLN A 1 169 ? 12.365 -1.304 3.746 1.00 92.38 169 GLN A O 1
ATOM 1352 N N . LEU A 1 170 ? 10.425 -2.014 4.632 1.00 89.25 170 LEU A N 1
ATOM 1353 C CA . LEU A 1 170 ? 9.750 -2.179 3.345 1.00 89.25 170 LEU A CA 1
ATOM 1354 C C . LEU A 1 170 ? 9.698 -0.857 2.564 1.00 89.25 170 LEU A C 1
ATOM 1356 O O . LEU A 1 170 ? 9.980 -0.840 1.367 1.00 89.25 170 LEU A O 1
ATOM 1360 N N . LYS A 1 171 ? 9.419 0.264 3.245 1.00 91.81 171 LYS A N 1
ATOM 1361 C CA . LYS A 1 171 ? 9.466 1.607 2.640 1.00 91.81 171 LYS A CA 1
ATOM 1362 C C . LYS A 1 171 ? 10.852 1.932 2.090 1.00 91.81 171 LYS A C 1
ATOM 1364 O O . LYS A 1 171 ? 10.956 2.361 0.943 1.00 91.81 171 LYS A O 1
ATOM 1369 N N . ALA A 1 172 ? 11.903 1.711 2.880 1.00 94.38 172 ALA A N 1
ATOM 1370 C CA . ALA A 1 172 ? 13.277 1.976 2.463 1.00 94.38 172 ALA A CA 1
ATOM 1371 C C . ALA A 1 172 ? 13.673 1.124 1.246 1.00 94.38 172 ALA A C 1
ATOM 1373 O O . ALA A 1 172 ? 14.228 1.655 0.286 1.00 94.38 172 ALA A O 1
ATOM 1374 N N . SER A 1 173 ? 13.322 -0.165 1.238 1.00 92.56 173 SER A N 1
ATOM 1375 C CA . SER A 1 173 ? 13.595 -1.066 0.113 1.00 92.56 173 SER A CA 1
ATOM 1376 C C . SER A 1 173 ? 12.851 -0.659 -1.161 1.00 92.56 173 SER A C 1
ATOM 1378 O O . SER A 1 173 ? 13.464 -0.605 -2.226 1.00 92.56 173 SER A O 1
ATOM 1380 N N . VAL A 1 174 ? 11.557 -0.327 -1.075 1.00 91.56 174 VAL A N 1
ATOM 1381 C CA . VAL A 1 174 ? 10.771 0.122 -2.241 1.00 91.56 174 VAL A CA 1
ATOM 1382 C C . VAL A 1 174 ? 11.284 1.465 -2.771 1.00 91.56 174 VAL A C 1
ATOM 1384 O O . VAL A 1 174 ? 11.383 1.643 -3.988 1.00 91.56 174 VAL A O 1
ATOM 1387 N N . ALA A 1 175 ? 11.655 2.392 -1.883 1.00 92.81 175 ALA A N 1
ATOM 1388 C CA . ALA A 1 175 ? 12.230 3.679 -2.267 1.00 92.81 175 ALA A CA 1
ATOM 1389 C C . ALA A 1 175 ? 13.584 3.510 -2.973 1.00 92.81 175 ALA A C 1
ATOM 1391 O O . ALA A 1 175 ? 13.791 4.082 -4.043 1.00 92.81 175 ALA A O 1
ATOM 1392 N N . LEU A 1 176 ? 14.474 2.679 -2.419 1.00 94.69 176 LEU A N 1
ATOM 1393 C CA . LEU A 1 176 ? 15.782 2.389 -3.008 1.00 94.69 176 LEU A CA 1
ATOM 1394 C C . LEU A 1 176 ? 15.647 1.722 -4.382 1.00 94.69 176 LEU A C 1
ATOM 1396 O O . LEU A 1 176 ? 16.258 2.181 -5.342 1.00 94.69 176 LEU A O 1
ATOM 1400 N N . MET A 1 177 ? 14.800 0.696 -4.501 1.00 92.31 177 MET A N 1
ATOM 1401 C CA . MET A 1 177 ? 14.522 0.030 -5.780 1.00 92.31 177 MET A CA 1
ATOM 1402 C C . MET A 1 177 ? 13.996 1.012 -6.831 1.00 92.31 177 MET A C 1
ATOM 1404 O O . MET A 1 177 ? 14.479 1.024 -7.963 1.00 92.31 177 MET A O 1
ATOM 1408 N N . SER A 1 178 ? 13.046 1.870 -6.448 1.00 90.44 178 SER A N 1
ATOM 1409 C CA . SER A 1 178 ? 12.482 2.885 -7.345 1.00 90.44 178 SER A CA 1
ATOM 1410 C C . SER A 1 178 ? 13.554 3.870 -7.819 1.00 90.44 178 SER A C 1
ATOM 1412 O O . SER A 1 178 ? 13.607 4.194 -9.004 1.00 90.44 178 SER A O 1
ATOM 1414 N N . LEU A 1 179 ? 14.450 4.299 -6.923 1.00 95.25 179 LEU A N 1
ATOM 1415 C CA . LEU A 1 179 ? 15.577 5.166 -7.265 1.00 95.25 179 LEU A CA 1
ATOM 1416 C C . LEU A 1 179 ? 16.555 4.482 -8.234 1.00 95.25 179 LEU A C 1
ATOM 1418 O O . LEU A 1 179 ? 16.954 5.093 -9.224 1.00 95.25 179 LEU A O 1
ATOM 1422 N N . CYS A 1 180 ? 16.907 3.216 -7.995 1.00 94.88 180 CYS A N 1
ATOM 1423 C CA . CYS A 1 180 ? 17.775 2.448 -8.892 1.00 94.88 180 CYS A CA 1
ATOM 1424 C C . CYS A 1 180 ? 17.182 2.343 -10.301 1.00 94.88 180 CYS A C 1
ATOM 1426 O O . CYS A 1 180 ? 17.889 2.561 -11.284 1.00 94.88 180 CYS A O 1
ATOM 1428 N N . ILE A 1 181 ? 15.881 2.063 -10.403 1.00 91.88 181 ILE A N 1
ATOM 1429 C CA . ILE A 1 181 ? 15.180 1.993 -11.688 1.00 91.88 181 ILE A CA 1
ATOM 1430 C C . ILE A 1 181 ? 15.211 3.352 -12.387 1.00 91.88 181 ILE A C 1
ATOM 1432 O O . ILE A 1 181 ? 15.559 3.403 -13.558 1.00 91.88 181 ILE A O 1
ATOM 1436 N N . LEU A 1 182 ? 14.953 4.458 -11.680 1.00 93.25 182 LEU A N 1
ATOM 1437 C CA . LEU A 1 182 ? 15.037 5.802 -12.265 1.00 93.25 182 LEU A CA 1
ATOM 1438 C C . LEU A 1 182 ? 16.429 6.113 -12.834 1.00 93.25 182 LEU A C 1
ATOM 1440 O O . LEU A 1 182 ? 16.527 6.659 -13.933 1.00 93.25 182 LEU A O 1
ATOM 1444 N N . ILE A 1 183 ? 17.499 5.737 -12.127 1.00 95.38 183 ILE A N 1
ATOM 1445 C CA . ILE A 1 183 ? 18.884 5.927 -12.591 1.00 95.38 183 ILE A CA 1
ATOM 1446 C C . ILE A 1 183 ? 19.160 5.091 -13.849 1.00 95.38 183 ILE A C 1
ATOM 1448 O O . ILE A 1 183 ? 19.756 5.597 -14.806 1.00 95.38 183 ILE A O 1
ATOM 1452 N N . ILE A 1 184 ? 18.716 3.830 -13.877 1.00 92.75 184 ILE A N 1
ATOM 1453 C CA . ILE A 1 184 ? 18.876 2.944 -15.041 1.00 92.75 184 ILE A CA 1
ATOM 1454 C C . ILE A 1 184 ? 18.071 3.479 -16.230 1.00 92.75 184 ILE A C 1
ATOM 1456 O O . ILE A 1 184 ? 18.628 3.645 -17.312 1.00 92.75 184 ILE A O 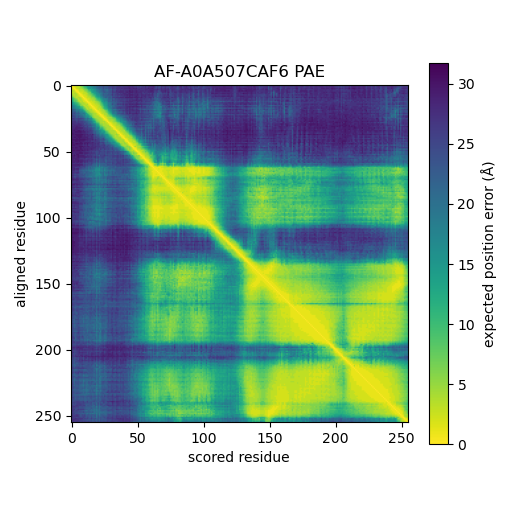1
ATOM 1460 N N . THR A 1 185 ? 16.799 3.827 -16.030 1.00 92.94 185 THR A N 1
ATOM 1461 C CA . THR A 1 185 ? 15.918 4.427 -17.043 1.00 92.94 185 THR A CA 1
ATOM 1462 C C . THR A 1 185 ? 16.535 5.704 -17.618 1.00 92.94 185 THR A C 1
ATOM 1464 O O . THR A 1 185 ? 16.590 5.855 -18.838 1.00 92.94 185 THR A O 1
ATOM 1467 N N . TYR A 1 186 ? 17.056 6.596 -16.767 1.00 95.19 186 TYR A N 1
ATOM 1468 C CA . TYR A 1 186 ? 17.755 7.810 -17.198 1.00 95.19 186 TYR A CA 1
ATOM 1469 C C . TYR A 1 186 ? 19.006 7.492 -18.026 1.00 95.19 186 TYR A C 1
ATOM 1471 O O . TYR A 1 186 ? 19.212 8.080 -19.088 1.00 95.19 186 TYR A O 1
ATOM 1479 N N . SER A 1 187 ? 19.814 6.527 -17.584 1.00 93.56 187 SER A N 1
ATOM 1480 C CA . SER A 1 187 ? 21.032 6.110 -18.289 1.00 93.56 187 SER A CA 1
ATOM 1481 C C . SER A 1 187 ? 20.715 5.505 -19.660 1.00 93.56 187 SER A C 1
ATOM 1483 O O . SER A 1 187 ? 21.329 5.888 -20.655 1.00 93.56 187 SER A O 1
ATOM 1485 N N . CYS A 1 188 ? 19.706 4.632 -19.746 1.00 91.94 188 CYS A N 1
ATOM 1486 C CA . CYS A 1 188 ? 19.215 4.072 -21.006 1.00 91.94 188 CYS A CA 1
ATOM 1487 C C . CYS A 1 188 ? 18.670 5.162 -21.937 1.00 91.94 188 CYS A C 1
ATOM 1489 O O . CYS A 1 188 ? 18.995 5.168 -23.122 1.00 91.94 188 CYS A O 1
ATOM 1491 N N . ALA A 1 189 ? 17.888 6.111 -21.415 1.00 91.50 189 ALA A N 1
ATOM 1492 C CA . ALA A 1 189 ? 17.361 7.224 -22.203 1.00 91.50 189 ALA A CA 1
ATOM 1493 C C . ALA A 1 189 ? 18.487 8.106 -22.760 1.00 91.50 189 ALA A C 1
ATOM 1495 O O . ALA A 1 189 ? 18.480 8.442 -23.944 1.00 91.50 189 ALA A O 1
ATOM 1496 N N . LYS A 1 190 ? 19.495 8.423 -21.940 1.00 92.31 190 LYS A N 1
ATOM 1497 C CA . LYS A 1 190 ? 20.679 9.171 -22.377 1.00 92.31 190 LYS A CA 1
ATOM 1498 C C . LYS A 1 190 ? 21.454 8.417 -23.461 1.00 92.31 190 LYS A C 1
ATOM 1500 O O . LYS A 1 190 ? 21.783 9.009 -24.485 1.00 92.31 190 LYS A O 1
ATOM 1505 N N . MET A 1 191 ? 21.675 7.112 -23.285 1.00 88.69 191 MET A N 1
ATOM 1506 C CA . MET A 1 191 ? 22.316 6.274 -24.306 1.00 88.69 191 MET A CA 1
ATOM 1507 C C . MET A 1 191 ? 21.535 6.254 -25.623 1.00 88.69 191 MET A C 1
ATOM 1509 O O . MET A 1 191 ? 22.148 6.286 -26.685 1.00 88.69 191 MET A O 1
ATOM 1513 N N . LEU A 1 192 ? 20.200 6.223 -25.577 1.00 88.06 192 LEU A N 1
ATOM 1514 C CA . LEU A 1 192 ? 19.361 6.272 -26.779 1.00 88.06 192 LEU A CA 1
ATOM 1515 C C . LEU A 1 192 ? 19.459 7.623 -27.499 1.00 88.06 192 LEU A C 1
ATOM 1517 O O . LEU A 1 192 ? 19.503 7.659 -28.728 1.00 88.06 192 LEU A O 1
ATOM 1521 N N . LEU A 1 193 ? 19.536 8.724 -26.746 1.00 89.19 193 LEU A N 1
ATOM 1522 C CA . LEU A 1 193 ? 19.744 10.058 -27.313 1.00 89.19 193 LEU A CA 1
ATOM 1523 C C . LEU A 1 193 ? 21.119 10.185 -27.983 1.00 89.19 193 LEU A C 1
ATOM 1525 O O . LEU A 1 193 ? 21.214 10.760 -29.065 1.00 89.19 193 LEU A O 1
ATOM 1529 N N . GLU A 1 194 ? 22.168 9.622 -27.379 1.00 87.88 194 GLU A N 1
ATOM 1530 C CA . GLU A 1 194 ? 23.525 9.626 -27.941 1.00 87.88 194 GLU A CA 1
ATOM 1531 C C . GLU A 1 194 ? 23.681 8.667 -29.134 1.00 87.88 194 GLU A C 1
ATOM 1533 O O . GLU A 1 194 ? 24.364 9.000 -30.105 1.00 87.88 194 GLU A O 1
ATOM 1538 N N . ALA A 1 195 ? 23.024 7.501 -29.106 1.00 83.00 195 ALA A N 1
ATOM 1539 C CA . ALA A 1 195 ? 23.046 6.527 -30.203 1.00 83.00 195 ALA A CA 1
ATOM 1540 C C . ALA A 1 195 ? 22.501 7.120 -31.508 1.00 83.00 195 ALA A C 1
ATOM 1542 O O . ALA A 1 195 ? 23.053 6.856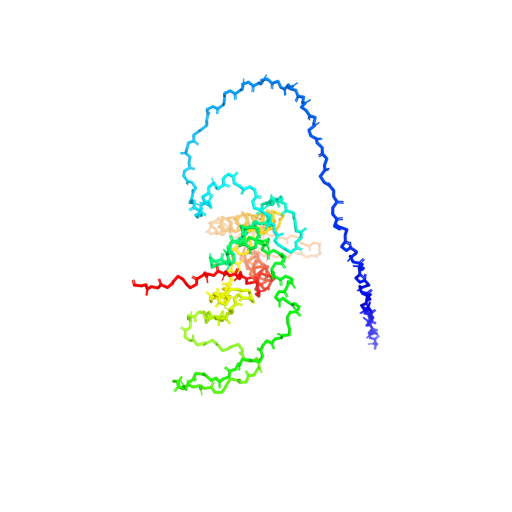 -32.574 1.00 83.00 195 ALA A O 1
ATOM 1543 N N . ARG A 1 196 ? 21.528 8.039 -31.411 1.00 78.44 196 ARG A N 1
ATOM 1544 C CA . ARG A 1 196 ? 21.007 8.806 -32.554 1.00 78.44 196 ARG A CA 1
ATOM 1545 C C . ARG A 1 196 ? 22.094 9.584 -33.315 1.00 78.44 196 ARG A C 1
ATOM 1547 O O . ARG A 1 196 ? 21.862 9.982 -34.452 1.00 78.44 196 ARG A O 1
ATOM 1554 N N . VAL A 1 197 ? 23.257 9.818 -32.699 1.00 78.12 197 VAL A N 1
ATOM 1555 C CA . VAL A 1 197 ? 24.386 10.556 -33.286 1.00 78.12 197 VAL A CA 1
ATOM 1556 C C . VAL A 1 197 ? 25.500 9.623 -33.797 1.00 78.12 197 VAL A C 1
ATOM 1558 O O . VAL A 1 197 ? 26.182 9.994 -34.751 1.00 78.12 197 VAL A O 1
ATOM 1561 N N . ARG A 1 198 ? 25.716 8.429 -33.209 1.00 71.12 198 ARG A N 1
ATOM 1562 C CA . ARG A 1 198 ? 26.737 7.439 -33.649 1.00 71.12 198 ARG A CA 1
ATOM 1563 C C . ARG A 1 198 ? 26.355 5.997 -33.278 1.00 71.12 198 ARG A C 1
ATOM 1565 O O . ARG A 1 198 ? 26.436 5.620 -32.104 1.00 71.12 198 ARG A O 1
ATOM 1572 N N . ASP A 1 199 ? 26.057 5.163 -34.275 1.00 60.53 199 ASP A N 1
ATOM 1573 C CA . ASP A 1 199 ? 25.248 3.948 -34.060 1.00 60.53 199 ASP A CA 1
ATOM 1574 C C . ASP A 1 199 ? 25.978 2.586 -34.052 1.00 60.53 199 ASP A C 1
ATOM 1576 O O . ASP A 1 199 ? 25.335 1.535 -34.060 1.00 60.53 199 ASP A O 1
ATOM 1580 N N . GLU A 1 200 ? 27.311 2.553 -33.952 1.00 64.62 200 GLU A N 1
ATOM 1581 C CA . GLU A 1 200 ? 28.049 1.279 -33.879 1.00 64.62 200 GLU A CA 1
ATOM 1582 C C . GLU A 1 200 ? 28.737 1.052 -32.524 1.00 64.62 200 GLU A C 1
ATOM 1584 O O . GLU A 1 200 ? 29.442 1.918 -31.991 1.00 64.62 200 GLU A O 1
ATOM 1589 N N . VAL A 1 201 ? 28.500 -0.133 -31.948 1.00 61.25 201 VAL A N 1
ATOM 1590 C CA . VAL A 1 201 ? 29.326 -0.783 -30.916 1.00 61.25 201 VAL A CA 1
ATOM 1591 C C . VAL A 1 201 ? 29.393 -2.255 -31.260 1.00 61.25 201 VAL A C 1
ATOM 1593 O O . VAL A 1 201 ? 28.372 -2.904 -31.462 1.00 61.25 201 VAL A O 1
ATOM 1596 N N . VAL A 1 202 ? 30.606 -2.789 -31.291 1.00 61.97 202 VAL A N 1
ATOM 1597 C CA . VAL A 1 202 ? 30.837 -4.221 -31.438 1.00 61.97 202 VAL A CA 1
ATOM 1598 C C . VAL A 1 202 ? 31.053 -4.791 -30.040 1.00 61.97 202 VAL A C 1
ATOM 1600 O O . VAL A 1 202 ? 32.040 -4.464 -29.381 1.00 61.97 202 VAL A O 1
ATOM 1603 N N . PHE A 1 203 ? 30.127 -5.626 -29.568 1.00 64.62 203 PHE A N 1
ATOM 1604 C CA . PHE A 1 203 ? 30.312 -6.383 -28.332 1.00 64.62 203 PHE A CA 1
ATOM 1605 C C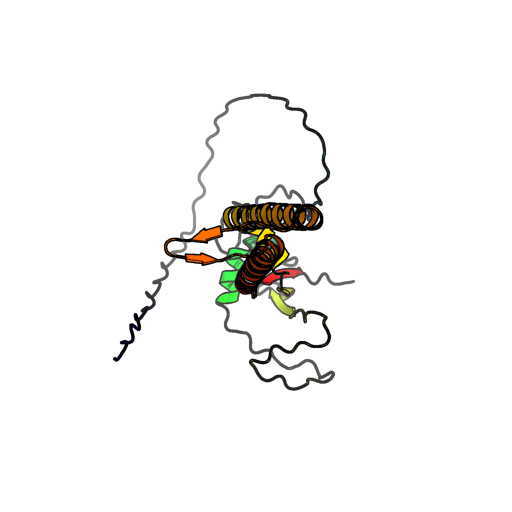 . PHE A 1 203 ? 31.021 -7.701 -28.651 1.00 64.62 203 PHE A C 1
ATOM 1607 O O . PHE A 1 203 ? 30.577 -8.489 -29.488 1.00 64.62 203 PHE A O 1
ATOM 1614 N N . ARG A 1 204 ? 32.138 -7.960 -27.969 1.00 62.31 204 ARG A N 1
ATOM 1615 C CA . ARG A 1 204 ? 32.862 -9.229 -28.080 1.00 62.31 204 ARG A CA 1
ATOM 1616 C C . ARG A 1 204 ? 32.500 -10.096 -26.878 1.00 62.31 204 ARG A C 1
ATOM 1618 O O . ARG A 1 204 ? 32.993 -9.856 -25.780 1.00 62.31 204 ARG A O 1
ATOM 1625 N N . ILE A 1 205 ? 31.616 -11.074 -27.071 1.00 71.38 205 ILE A N 1
ATOM 1626 C CA . ILE A 1 205 ? 31.193 -12.000 -26.012 1.00 71.38 205 ILE A CA 1
ATOM 1627 C C . ILE A 1 205 ? 31.854 -13.357 -26.277 1.00 71.38 205 ILE A C 1
ATOM 1629 O O . ILE A 1 205 ? 31.424 -14.110 -27.147 1.00 71.38 205 ILE A O 1
ATOM 1633 N N . GLY A 1 206 ? 32.912 -13.662 -25.519 1.00 69.38 206 GLY A N 1
ATOM 1634 C CA . GLY A 1 206 ? 33.543 -14.986 -25.443 1.00 69.38 206 GLY A CA 1
ATOM 1635 C C . GLY A 1 206 ? 34.132 -15.511 -26.759 1.00 69.38 206 GLY A C 1
ATOM 1636 O O . GLY A 1 206 ? 35.312 -15.309 -27.027 1.00 69.38 206 GLY A O 1
ATOM 1637 N N . TRP A 1 207 ? 33.312 -16.202 -27.559 1.00 64.62 207 TRP A N 1
ATOM 1638 C CA . TRP A 1 207 ? 33.730 -17.002 -28.723 1.00 64.62 207 TRP A CA 1
ATOM 1639 C C . TRP A 1 207 ? 33.239 -16.466 -30.079 1.00 64.62 207 TRP A C 1
ATOM 1641 O O . TRP A 1 207 ? 33.605 -17.013 -31.116 1.00 64.62 207 TRP A O 1
ATOM 1651 N N . GLY A 1 208 ? 32.454 -15.384 -30.101 1.00 67.12 208 GLY A N 1
ATOM 1652 C CA . GLY A 1 208 ? 31.956 -14.768 -31.334 1.00 67.12 208 GLY A CA 1
ATOM 1653 C C . GLY A 1 208 ? 31.821 -13.249 -31.221 1.00 67.12 208 GLY A C 1
ATOM 1654 O O . GLY A 1 208 ? 31.604 -12.703 -30.137 1.00 67.12 208 GLY A O 1
ATOM 1655 N N . MET A 1 209 ? 31.972 -12.551 -32.348 1.00 67.00 209 MET A N 1
ATOM 1656 C CA . MET A 1 209 ? 31.626 -11.132 -32.450 1.00 67.00 209 MET A CA 1
ATOM 1657 C C . MET A 1 209 ? 30.151 -11.036 -32.826 1.00 67.00 209 MET A C 1
ATOM 1659 O O . MET A 1 209 ? 29.786 -11.296 -33.969 1.00 67.00 209 MET A O 1
ATOM 1663 N N . VAL A 1 210 ? 29.303 -10.691 -31.859 1.00 75.12 210 VAL A N 1
ATOM 1664 C CA . VAL A 1 210 ? 27.902 -10.363 -32.129 1.00 75.12 210 VAL A CA 1
ATOM 1665 C C . VAL A 1 210 ? 27.814 -8.844 -32.163 1.00 75.12 210 VAL A C 1
ATOM 1667 O O . VAL A 1 210 ? 27.913 -8.177 -31.133 1.00 75.12 210 VAL A O 1
ATOM 1670 N N . ALA A 1 211 ? 27.676 -8.285 -33.363 1.00 72.69 211 ALA A N 1
ATOM 1671 C CA . ALA A 1 211 ? 27.413 -6.864 -33.523 1.00 72.69 211 ALA A CA 1
ATOM 1672 C C . ALA A 1 211 ? 25.969 -6.590 -33.080 1.00 72.69 211 ALA A C 1
ATOM 1674 O O . ALA A 1 211 ? 25.018 -6.966 -33.762 1.00 72.69 211 ALA A O 1
ATOM 1675 N N . VAL A 1 212 ? 25.806 -5.977 -31.908 1.00 78.75 212 VAL A N 1
ATOM 1676 C CA . VAL A 1 212 ? 24.510 -5.504 -31.414 1.00 78.75 212 VAL A CA 1
ATOM 1677 C C . VAL A 1 212 ? 24.555 -3.987 -31.418 1.00 78.75 212 VAL A C 1
ATOM 1679 O O . VAL A 1 212 ? 25.412 -3.393 -30.763 1.00 78.75 212 VAL A O 1
ATOM 1682 N N . HIS A 1 213 ? 23.628 -3.350 -32.132 1.00 82.56 213 HIS A N 1
ATOM 1683 C CA . HIS A 1 213 ? 23.511 -1.896 -32.109 1.00 82.56 213 HIS A CA 1
ATOM 1684 C C . HIS A 1 213 ? 23.281 -1.395 -30.676 1.00 82.56 213 HIS A C 1
ATOM 1686 O O . HIS A 1 213 ? 22.514 -1.986 -29.905 1.00 82.56 213 HIS A O 1
ATOM 1692 N N . LYS A 1 214 ? 23.921 -0.269 -30.324 1.00 80.94 214 LYS A N 1
ATOM 1693 C CA . LYS A 1 214 ? 23.764 0.390 -29.011 1.00 80.94 214 LYS A CA 1
ATOM 1694 C C . LYS A 1 214 ? 22.291 0.594 -28.660 1.00 80.94 214 LYS A C 1
ATOM 1696 O O . LYS A 1 214 ? 21.885 0.366 -27.521 1.00 80.94 214 LYS A O 1
ATOM 1701 N N . SER A 1 215 ? 21.510 1.017 -29.651 1.00 83.50 215 SER A N 1
ATOM 1702 C CA . SER A 1 215 ? 20.079 1.276 -29.539 1.00 83.50 215 SER A CA 1
ATOM 1703 C C . SER A 1 215 ? 19.300 0.014 -29.166 1.00 83.50 215 SER A C 1
ATOM 1705 O O . SER A 1 215 ? 18.534 0.040 -28.205 1.00 83.50 215 SER A O 1
ATOM 1707 N N . THR A 1 216 ? 19.551 -1.116 -29.834 1.00 86.94 216 THR A N 1
ATOM 1708 C CA . THR A 1 216 ? 18.901 -2.400 -29.528 1.00 86.94 216 THR A CA 1
ATOM 1709 C C . THR A 1 216 ? 19.193 -2.860 -28.103 1.00 86.94 216 THR A C 1
ATOM 1711 O O . THR A 1 216 ? 18.270 -3.242 -27.382 1.00 86.94 216 THR A O 1
ATOM 1714 N N . PHE A 1 217 ? 20.453 -2.776 -27.664 1.00 86.25 217 PHE A N 1
ATOM 1715 C CA . PHE A 1 217 ? 20.827 -3.139 -26.296 1.00 86.25 217 PHE A CA 1
ATOM 1716 C C . PHE A 1 217 ? 20.151 -2.232 -25.256 1.00 86.25 217 PHE A C 1
ATOM 1718 O O . PHE A 1 217 ? 19.574 -2.725 -24.285 1.00 86.25 217 PHE A O 1
ATOM 1725 N N . ALA A 1 218 ? 20.170 -0.913 -25.473 1.00 89.19 218 ALA A N 1
ATOM 1726 C CA . ALA A 1 218 ? 19.552 0.045 -24.561 1.00 89.19 218 ALA A CA 1
ATOM 1727 C C . ALA A 1 218 ? 18.029 -0.148 -24.460 1.00 89.19 218 ALA A C 1
ATOM 1729 O O . ALA A 1 218 ? 17.492 -0.135 -23.352 1.00 89.19 218 ALA A O 1
ATOM 1730 N N . VAL A 1 219 ? 17.340 -0.396 -25.583 1.00 90.62 219 VAL A N 1
ATOM 1731 C CA . VAL A 1 219 ? 15.901 -0.714 -25.597 1.00 90.62 219 VAL A CA 1
ATOM 1732 C C . VAL A 1 219 ? 15.617 -2.020 -24.852 1.00 90.62 219 VAL A C 1
ATOM 1734 O O . VAL A 1 219 ? 14.703 -2.062 -24.030 1.00 90.62 219 VAL A O 1
ATOM 1737 N N . ALA A 1 220 ? 16.404 -3.075 -25.081 1.00 91.31 220 ALA A N 1
ATOM 1738 C CA . ALA A 1 220 ? 16.216 -4.356 -24.400 1.00 91.31 220 ALA A CA 1
ATOM 1739 C C . ALA A 1 220 ? 16.380 -4.226 -22.875 1.00 91.31 220 ALA A C 1
ATOM 1741 O O . ALA A 1 220 ? 15.529 -4.697 -22.117 1.00 91.31 220 ALA A O 1
ATOM 1742 N N . MET A 1 221 ? 17.426 -3.526 -22.422 1.00 90.81 221 MET A N 1
ATOM 1743 C CA . MET A 1 221 ? 17.650 -3.251 -20.999 1.00 90.81 221 MET A CA 1
ATOM 1744 C C . MET A 1 221 ? 16.536 -2.398 -20.388 1.00 90.81 221 MET A C 1
ATOM 1746 O O . MET A 1 221 ? 16.104 -2.666 -19.265 1.00 90.81 221 MET A O 1
ATOM 1750 N N . PHE A 1 222 ? 16.032 -1.412 -21.132 1.00 91.12 222 PHE A N 1
ATOM 1751 C CA . PHE A 1 222 ? 14.906 -0.586 -20.709 1.00 91.12 222 PHE A CA 1
ATOM 1752 C C . PHE A 1 222 ? 13.644 -1.432 -20.493 1.00 91.12 222 PHE A C 1
ATOM 1754 O O . PHE A 1 222 ? 13.043 -1.384 -19.417 1.00 91.12 222 PHE A O 1
ATOM 1761 N N . ILE A 1 223 ? 13.275 -2.262 -21.474 1.00 94.12 223 ILE A N 1
ATOM 1762 C CA . ILE A 1 223 ? 12.109 -3.154 -21.387 1.00 94.12 223 ILE A CA 1
ATOM 1763 C C . ILE A 1 223 ? 12.248 -4.104 -20.195 1.00 94.12 223 ILE A C 1
ATOM 1765 O O . ILE A 1 223 ? 11.317 -4.224 -19.395 1.00 94.12 223 ILE A O 1
ATOM 1769 N N . LEU A 1 224 ? 13.412 -4.742 -20.040 1.00 92.69 224 LEU A N 1
ATOM 1770 C CA . LEU A 1 224 ? 13.667 -5.675 -18.944 1.00 92.69 224 LEU A CA 1
ATOM 1771 C C . LEU A 1 224 ? 13.529 -4.992 -17.575 1.00 92.69 224 LEU A C 1
ATOM 1773 O O . LEU A 1 224 ? 12.861 -5.522 -16.687 1.00 92.69 224 LEU A O 1
ATOM 1777 N N . CYS A 1 225 ? 14.107 -3.800 -17.415 1.00 93.44 225 CYS A N 1
ATOM 1778 C CA . CYS A 1 225 ? 14.036 -3.034 -16.172 1.00 93.44 225 CYS A CA 1
ATOM 1779 C C . CYS A 1 225 ? 12.583 -2.694 -15.797 1.00 93.44 225 CYS A C 1
ATOM 1781 O O . CYS A 1 225 ? 12.152 -2.931 -14.664 1.00 93.44 225 CYS A O 1
ATOM 1783 N N . HIS A 1 226 ? 11.792 -2.219 -16.763 1.00 91.81 226 HIS A N 1
ATOM 1784 C CA . HIS A 1 226 ? 10.382 -1.900 -16.541 1.00 91.81 226 HIS A CA 1
ATOM 1785 C C . HIS A 1 226 ? 9.521 -3.143 -16.275 1.00 91.81 226 HIS A C 1
ATOM 1787 O O . HIS A 1 226 ? 8.618 -3.079 -15.438 1.00 91.81 226 HIS A O 1
ATOM 1793 N N . ALA A 1 227 ? 9.816 -4.279 -16.914 1.00 95.25 227 ALA A N 1
ATOM 1794 C CA . ALA A 1 227 ? 9.126 -5.540 -16.653 1.00 95.25 227 ALA A CA 1
ATOM 1795 C C . ALA A 1 227 ? 9.365 -6.031 -15.215 1.00 95.25 227 ALA A C 1
ATOM 1797 O O . ALA A 1 227 ? 8.408 -6.329 -14.497 1.00 95.25 227 ALA A O 1
ATOM 1798 N N . VAL A 1 228 ? 10.623 -6.041 -14.757 1.00 91.38 228 VAL A N 1
ATOM 1799 C CA . VAL A 1 228 ? 10.973 -6.410 -13.373 1.00 91.38 228 VAL A CA 1
ATOM 1800 C C . VAL A 1 228 ? 10.320 -5.454 -12.370 1.00 91.38 228 VAL A C 1
ATOM 1802 O O . VAL A 1 228 ? 9.769 -5.903 -11.361 1.00 91.38 228 VAL A O 1
ATOM 1805 N N . ASN A 1 229 ? 10.304 -4.150 -12.661 1.00 91.75 229 ASN A N 1
ATOM 1806 C CA . ASN A 1 229 ? 9.615 -3.165 -11.828 1.00 91.75 229 ASN A CA 1
ATOM 1807 C C . ASN A 1 229 ? 8.105 -3.447 -11.733 1.00 91.75 229 ASN A C 1
ATOM 1809 O O . ASN A 1 229 ? 7.547 -3.466 -10.638 1.00 91.75 229 ASN A O 1
ATOM 1813 N N . ALA A 1 230 ? 7.442 -3.718 -12.860 1.00 94.94 230 ALA A N 1
ATOM 1814 C CA . ALA A 1 230 ? 6.012 -4.017 -12.891 1.00 94.94 230 ALA A CA 1
ATOM 1815 C C . ALA A 1 230 ? 5.668 -5.277 -12.079 1.00 94.94 230 ALA A C 1
ATOM 1817 O O . ALA A 1 230 ? 4.712 -5.270 -11.300 1.00 94.94 230 ALA A O 1
ATOM 1818 N N . VAL A 1 231 ? 6.473 -6.339 -12.204 1.00 95.19 231 VAL A N 1
ATOM 1819 C CA . VAL A 1 231 ? 6.317 -7.564 -11.403 1.00 95.19 231 VAL A CA 1
ATOM 1820 C C . VAL A 1 231 ? 6.519 -7.272 -9.916 1.00 95.19 231 VAL A C 1
ATOM 1822 O O . VAL A 1 231 ? 5.699 -7.687 -9.098 1.00 95.19 231 VAL A O 1
ATOM 1825 N N . THR A 1 232 ? 7.551 -6.505 -9.563 1.00 92.12 232 THR A N 1
ATOM 1826 C CA . THR A 1 232 ? 7.830 -6.115 -8.172 1.00 92.12 232 THR A CA 1
ATOM 1827 C C . THR A 1 232 ? 6.649 -5.353 -7.571 1.00 92.12 232 THR A C 1
ATOM 1829 O O . THR A 1 232 ? 6.159 -5.718 -6.503 1.00 92.12 232 THR A O 1
ATOM 1832 N N . TRP A 1 233 ? 6.115 -4.354 -8.279 1.00 93.38 233 TRP A N 1
ATOM 1833 C CA . TRP A 1 233 ? 4.937 -3.612 -7.822 1.00 93.38 233 TRP A CA 1
ATOM 1834 C C . TRP A 1 233 ? 3.691 -4.481 -7.722 1.00 93.38 233 TRP A C 1
ATOM 1836 O O . TRP A 1 233 ? 2.921 -4.318 -6.778 1.00 93.38 233 TRP A O 1
ATOM 1846 N N . LYS A 1 234 ? 3.499 -5.440 -8.632 1.00 95.12 234 LYS A N 1
ATOM 1847 C CA . LYS A 1 234 ? 2.398 -6.405 -8.534 1.00 95.12 234 LYS A CA 1
ATOM 1848 C C . LYS A 1 234 ? 2.498 -7.236 -7.252 1.00 95.12 234 LYS A C 1
ATOM 1850 O O . LYS A 1 234 ? 1.491 -7.397 -6.565 1.00 95.12 234 LYS A O 1
ATOM 1855 N N . VAL A 1 235 ? 3.694 -7.714 -6.901 1.00 93.00 235 VAL A N 1
ATOM 1856 C CA . VAL A 1 235 ? 3.937 -8.457 -5.652 1.00 93.00 235 VAL A CA 1
ATOM 1857 C C . VAL A 1 235 ? 3.693 -7.568 -4.431 1.00 93.00 235 VAL A C 1
ATOM 1859 O O . VAL A 1 235 ? 2.965 -7.976 -3.528 1.00 93.00 235 VAL A O 1
ATOM 1862 N N . VAL A 1 236 ? 4.213 -6.335 -4.425 1.00 91.50 236 VAL A N 1
ATOM 1863 C CA . VAL A 1 236 ? 3.997 -5.371 -3.329 1.00 91.50 236 VAL A CA 1
ATOM 1864 C C . VAL A 1 236 ? 2.509 -5.061 -3.151 1.00 91.50 236 VAL A C 1
ATOM 1866 O O . VAL A 1 236 ? 1.994 -5.113 -2.036 1.00 91.50 236 VAL A O 1
ATOM 1869 N N . ILE A 1 237 ? 1.784 -4.796 -4.241 1.00 93.19 237 ILE A N 1
ATOM 1870 C CA . ILE A 1 237 ? 0.341 -4.535 -4.196 1.00 93.19 237 ILE A CA 1
ATOM 1871 C C . ILE A 1 237 ? -0.406 -5.766 -3.692 1.00 93.19 237 ILE A C 1
ATOM 1873 O O . ILE A 1 237 ? -1.291 -5.613 -2.855 1.00 93.19 237 ILE A O 1
ATOM 1877 N N . SER A 1 238 ? -0.057 -6.968 -4.153 1.00 92.06 238 SER A N 1
ATOM 1878 C CA . SER A 1 238 ? -0.676 -8.211 -3.681 1.00 92.06 238 SER A CA 1
ATOM 1879 C C . SER A 1 238 ? -0.440 -8.429 -2.186 1.00 92.06 238 SER A C 1
ATOM 1881 O O . SER A 1 238 ? -1.372 -8.788 -1.476 1.00 92.06 238 SER A O 1
ATOM 1883 N N . PHE A 1 239 ? 0.772 -8.162 -1.694 1.00 89.38 239 PHE A N 1
ATOM 1884 C CA . PHE A 1 239 ? 1.119 -8.278 -0.276 1.00 89.38 239 PHE A CA 1
ATOM 1885 C C . PHE A 1 239 ? 0.389 -7.245 0.599 1.00 89.38 239 PHE A C 1
ATOM 1887 O O . PHE A 1 239 ? -0.027 -7.536 1.720 1.00 89.38 239 PHE A O 1
ATOM 1894 N N . CYS A 1 240 ? 0.207 -6.026 0.088 1.00 89.88 240 CYS A N 1
ATOM 1895 C CA . CYS A 1 240 ? -0.538 -4.974 0.779 1.00 89.88 240 CYS A CA 1
ATOM 1896 C C . CYS A 1 240 ? -2.065 -5.100 0.607 1.00 89.88 240 CYS A C 1
ATOM 1898 O O . CYS A 1 240 ? -2.821 -4.445 1.332 1.00 89.88 240 CYS A O 1
ATOM 1900 N N . SER A 1 241 ? -2.533 -5.913 -0.343 1.00 89.44 241 SER A N 1
ATOM 1901 C CA . SER A 1 241 ? -3.956 -6.155 -0.583 1.00 89.44 241 SER A CA 1
ATOM 1902 C C . SER A 1 241 ? -4.555 -7.003 0.536 1.00 89.44 241 SER A C 1
ATOM 1904 O O . SER A 1 241 ? -3.903 -7.860 1.116 1.00 89.44 241 SER A O 1
ATOM 1906 N N . GLY A 1 242 ? -5.815 -6.735 0.879 1.00 83.44 242 GLY A N 1
ATOM 1907 C CA . GLY A 1 242 ? -6.519 -7.430 1.964 1.00 83.44 242 GLY A CA 1
ATOM 1908 C C . GLY A 1 242 ? -6.382 -6.771 3.338 1.00 83.44 242 GLY A C 1
ATOM 1909 O O . GLY A 1 242 ? -7.140 -7.104 4.250 1.00 83.44 242 GLY A O 1
ATOM 1910 N N . ARG A 1 243 ? -5.509 -5.767 3.485 1.00 85.69 243 ARG A N 1
ATOM 1911 C CA . ARG A 1 243 ? -5.444 -4.969 4.713 1.00 85.69 243 ARG A CA 1
ATOM 1912 C C . ARG A 1 243 ? -6.670 -4.063 4.839 1.00 85.69 243 ARG A C 1
ATOM 1914 O O . ARG A 1 243 ? -7.075 -3.365 3.905 1.00 85.69 243 ARG A O 1
ATOM 1921 N N . SER A 1 244 ? -7.271 -4.065 6.022 1.00 87.19 244 SER A N 1
ATOM 1922 C CA . SER A 1 244 ? -8.434 -3.240 6.346 1.00 87.19 244 SER A CA 1
ATOM 1923 C C . SER A 1 244 ? -8.241 -2.570 7.694 1.00 87.19 244 SER A C 1
ATOM 1925 O O . SER A 1 244 ? -7.886 -3.251 8.652 1.00 87.19 244 SER A O 1
ATOM 1927 N N . ILE A 1 245 ? -8.556 -1.281 7.782 1.00 85.00 245 ILE A N 1
ATOM 1928 C CA . ILE A 1 245 ? -8.708 -0.597 9.065 1.00 85.00 245 ILE A CA 1
ATOM 1929 C C . ILE A 1 245 ? -10.161 -0.753 9.500 1.00 85.00 245 ILE A C 1
ATOM 1931 O O . ILE A 1 245 ? -11.089 -0.520 8.719 1.00 85.00 245 ILE A O 1
ATOM 1935 N N . LYS A 1 246 ? -10.361 -1.139 10.756 1.00 83.19 246 LYS A N 1
ATOM 1936 C CA . LYS A 1 246 ? -11.662 -1.039 11.407 1.00 83.19 246 LYS A CA 1
ATOM 1937 C C . LYS A 1 246 ? -11.718 0.296 12.129 1.00 83.19 246 LYS A C 1
ATOM 1939 O O . LYS A 1 246 ? -10.852 0.598 12.943 1.00 83.19 246 LYS A O 1
ATOM 1944 N N . ARG A 1 247 ? -12.736 1.094 11.831 1.00 84.44 247 ARG A N 1
ATOM 1945 C CA . ARG A 1 247 ? -13.005 2.338 12.547 1.00 84.44 247 ARG A CA 1
ATOM 1946 C C . ARG A 1 247 ? -14.302 2.173 13.322 1.00 84.44 247 ARG A C 1
ATOM 1948 O O . ARG A 1 247 ? -15.342 1.865 12.736 1.00 84.44 247 ARG A O 1
ATOM 1955 N N . VAL A 1 248 ? -14.218 2.373 14.632 1.00 81.50 248 VAL A N 1
ATOM 1956 C CA . VAL A 1 248 ? -15.376 2.409 15.525 1.00 81.50 248 VAL A CA 1
ATOM 1957 C C . VAL A 1 248 ? -15.880 3.846 15.583 1.00 81.50 248 VAL A C 1
ATOM 1959 O O . VAL A 1 248 ? -15.116 4.761 15.882 1.00 81.50 248 VAL A O 1
ATOM 1962 N N . THR A 1 249 ? -17.156 4.050 15.279 1.00 84.06 249 THR A N 1
ATOM 1963 C CA . THR A 1 249 ? -17.832 5.345 15.402 1.00 84.06 249 THR A CA 1
ATOM 1964 C C . THR A 1 249 ? -19.053 5.173 16.289 1.00 84.06 249 THR A C 1
ATOM 1966 O O . THR A 1 249 ? -19.901 4.319 16.019 1.00 84.06 249 THR A O 1
ATOM 1969 N N . SER A 1 250 ? -19.160 5.978 17.344 1.00 81.00 250 SER A N 1
ATOM 1970 C CA . SER A 1 250 ? -20.380 6.036 18.146 1.00 81.00 250 SER A CA 1
ATOM 1971 C C . SER A 1 250 ? -21.522 6.612 17.319 1.00 81.00 250 SER A C 1
ATOM 1973 O O . SER A 1 250 ? -21.316 7.605 16.616 1.00 81.00 250 SER A O 1
ATOM 1975 N N . VAL A 1 251 ? -22.722 6.046 17.439 1.00 83.69 251 VAL A N 1
ATOM 1976 C CA . VAL A 1 251 ? -23.922 6.673 16.884 1.00 83.69 251 VAL A CA 1
ATOM 1977 C C . VAL A 1 251 ? -24.311 7.787 17.846 1.00 83.69 251 VAL A C 1
ATOM 1979 O O . VAL A 1 251 ? -25.042 7.568 18.804 1.00 83.69 251 VAL A O 1
ATOM 1982 N N . SER A 1 252 ? -23.758 8.985 17.660 1.00 75.06 252 SER A N 1
ATOM 1983 C CA . SER A 1 252 ? -24.290 10.152 18.358 1.00 75.06 252 SER A CA 1
ATOM 1984 C C . SER A 1 252 ? -25.735 10.315 17.906 1.00 75.06 252 SER A C 1
ATOM 1986 O O . SER A 1 252 ? -25.974 10.489 16.710 1.00 75.06 252 SER A O 1
ATOM 1988 N N . HIS A 1 253 ? -26.681 10.201 18.841 1.00 56.19 253 HIS A N 1
ATOM 1989 C CA . HIS A 1 253 ? -28.072 10.562 18.601 1.00 56.19 253 HIS A CA 1
ATOM 1990 C C . HIS A 1 253 ? -28.075 11.970 17.999 1.00 56.19 253 HIS A C 1
ATOM 1992 O O . HIS A 1 253 ? -27.710 12.931 18.672 1.00 56.19 253 HIS A O 1
ATOM 1998 N N . ILE A 1 254 ? -28.401 12.068 16.710 1.00 49.19 254 ILE A N 1
ATOM 1999 C CA . ILE A 1 254 ? -28.740 13.339 16.081 1.00 49.19 254 ILE A CA 1
ATOM 2000 C C . ILE A 1 254 ? -30.100 13.681 16.686 1.00 49.19 254 ILE A C 1
ATOM 2002 O O . ILE A 1 254 ? -31.114 13.115 16.281 1.00 49.19 254 ILE A O 1
ATOM 2006 N N . SER A 1 255 ? -30.068 14.457 17.767 1.00 40.47 255 SER A N 1
ATOM 2007 C CA . SER A 1 255 ? -31.235 15.054 18.415 1.00 40.47 255 SER A CA 1
ATOM 2008 C C . SER A 1 255 ? -31.668 16.297 17.662 1.00 40.47 255 SER A C 1
ATOM 2010 O O . SER A 1 255 ? -30.752 17.100 17.365 1.00 40.47 255 SER A O 1
#

InterPro domains:
  IPR011016 Zinc finger, RING-CH-type [PF12906] (64-102)
  IPR013083 Zinc finger, RING/FYVE/PHD-type [G3DSA:3.30.40.10] (48-160)

Organism: NCBI:txid1806994

Mean predicted aligned error: 15.63 Å

Foldseek 3Di:
DDDDDDDDDPDDDDPPDPPDDDDDDDDDDDDDDDDDDDDDDDDDDDDDDPDDPDDPPPVDQAAAPQPRDSDADPQWHWDQQDDQDPDRNPRTHTPVRVVVVVVPDDPPPPPPPDPDPDDPDDDPPDPDPDPVPDDWDKDWDADPPRRFIKIKTWAWDQLVVLQVPDDPVSVVVLVVLVVVLVVLLVVLVVQLVVCVVPWWDFDDDDPDTDTDTSNNVSVVSNVVSVVVVVVVVVVSNVVSGPDIDIDMDGPDPPD

Solvent-accessible surface area (backbone atoms only — not comparable to full-atom values): 16738 Å² total; per-residue (Å²): 138,85,85,83,84,84,83,80,84,82,77,82,77,80,79,79,74,80,82,79,75,85,77,81,83,80,92,81,80,88,82,89,84,89,86,80,93,80,90,80,91,78,92,75,84,90,74,90,68,89,76,69,85,73,74,78,88,62,92,61,89,54,23,17,64,84,80,65,49,67,78,65,44,100,88,39,42,73,41,76,70,47,81,71,56,85,56,67,39,71,19,25,31,33,54,64,58,51,50,55,50,58,72,68,48,74,81,73,74,79,76,88,78,69,87,76,82,79,76,78,87,74,68,89,87,64,88,77,79,61,83,90,55,81,80,68,53,72,45,82,47,59,41,94,85,65,60,46,52,29,36,41,36,46,40,75,52,56,35,70,58,51,48,74,69,74,42,71,65,61,44,50,52,54,51,51,53,52,52,53,48,51,55,50,50,50,51,34,51,52,50,46,62,52,28,78,77,58,62,82,44,76,46,76,59,96,90,49,79,54,76,49,43,53,49,59,54,36,51,51,52,46,53,51,53,51,50,54,50,53,53,51,51,51,51,52,43,57,70,33,47,91,48,61,49,75,47,78,44,69,61,73,80,87,124

pLDDT: mean 71.6, std 20.63, range [32.97, 95.38]

Radius of gyration: 29.47 Å; Cα contacts (8 Å, |Δi|>4): 195; chains: 1; bounding box: 71×65×84 Å

Sequence (255 aa):
MAINRLEEEHKPKALTLPRQRYNAGQNSASVDSPTTKSKTATLAHKLSTDESPTSPAVNGKSRCWICWEKQESSKNRLIKVCNGCKDVDLKWVHQDCIDQFIGKLPPTPLTPRIPQLEMVEAEPEGHVFVNGRKKQIQYRYNCSRCNDPYIITKQQIHPLVALWTEDVQLKASVALMSLCILIITYSCAKMLLEARVRDEVVFRIGWGMVAVHKSTFAVAMFILCHAVNAVTWKVVISFCSGRSIKRVTSVSHIS

Secondary structure (DSSP, 8-state):
----------PPPP--------------------------------------------SS-PPPTTT------SSS-EEE--SS-SSSGGGEEEHHHHHHHHHHS--------S--S------TT-----TTS---EEEEEE-TTT--EEEEEEEEPPHHHHHHHH-HHHHHHHHHHHHHHHHHHHHHHHHHHHHTT----EEEETTEEEE--HHHHHHHHHHHHHHHHHHHHHHHHHHHTT-EEEEEEE-----

Nearest PDB structures (foldseek):
  6nr8-assembly1_4  TM=6.410E-01  e=1.026E+00  Homo sapiens
  6nrc-assembly1_2  TM=5.566E-01  e=5.932E+00  Homo sapiens
  6rw8-assembly1_A  TM=5.163E-01  e=6.695E+00  Xenorhabdus nematophila